Protein AF-A0A096PA34-F1 (afdb_monomer_lite)

Secondary structure (DSSP, 8-state):
--------------------HHHHHHHHHHHHHHHTTT--HHHHHHHHHHHHH-SS--HHHHHHHHHHHT--HHHHHHHHHHHHHHHHHHHHHHHHHHHHHHHHHHHHHHHHHHHHHHHHHHHHHHHHHGGGGGGB-TTSSBPSS--TTSHHHH-PPPEEEEEEEE-TTS-EEEEEEEE-TT-GGG-GGGG--PPPHHHHHHHHHHHHHHHHTTT-PPPPPPPP-------

Sequence (231 aa):
MDSIARADDGPTRRRRDAPSTDATEDYMTRARRLQSAGVDERGLEVLRGVYELERRPDAATRRRLARQIGAREEAVNAWFRSRRAEGKRRRARRALCVVALLVLAAGGVFLAIHVARQTAFARRRMQTLGRRYKWLTRSGLPRPYASGRNRAVARKPLTYERERVINAAGKEEVRQVIYTKDNPKASPITRTTEETPRQKLERLRYDAAKRSNKGRIKAQPQPNRVRQSNT

InterPro domains:
  IPR001356 Homeodomain [PF00046] (44-89)
  IPR001356 Homeodomain [PS50071] (30-90)
  IPR001356 Homeodomain [SM00389] (28-94)
  IPR001356 Homeodomain [cd00086] (44-91)
  IPR009057 Homedomain-like superfamily [SSF46689] (42-93)

pLDDT: mean 70.11, std 18.64, range [40.06, 98.38]

Folds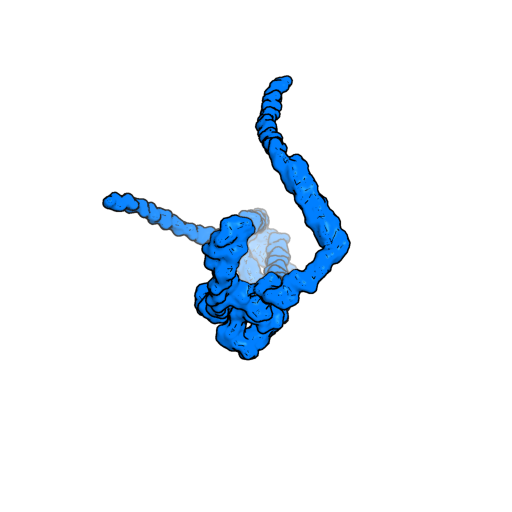eek 3Di:
DDDDDDDDDDPPPPPPPDPPPVVVVVVVVLVVVLVVQQCDPVLVVVLVVVCVVPLDDDLVVLVVSCVVSVGDSVSSVVVSVVVVVVVVVVVVVVVVVVVVVVVVVVVVVVVVVVVCVVCVVVVVQCVVCPPCSVQADPVRHGDPDDPDPCVVVPDDDWDWDWDFDQPPVRDTDTDIATDDPPCVVRDPVPPPDDQDPVNVVVVVVVVVVVVVPVPDDDDDDDDDDDDDDDD

Organis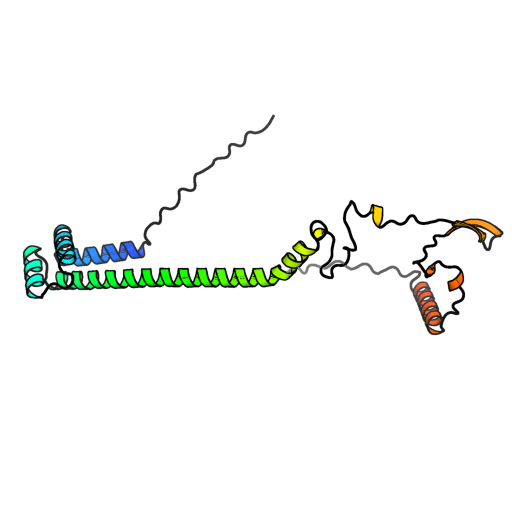m: Ostreococcus tauri (NCBI:txid70448)

Structure (mmCIF, N/CA/C/O backbone):
data_AF-A0A096PA34-F1
#
_entry.id   AF-A0A096PA34-F1
#
loop_
_atom_site.group_PDB
_atom_site.id
_atom_site.type_symbol
_atom_site.label_atom_id
_atom_site.label_alt_id
_atom_site.label_comp_id
_atom_site.label_asym_id
_atom_site.label_entity_id
_atom_site.label_seq_id
_atom_site.pdbx_PDB_ins_code
_atom_site.Cartn_x
_atom_site.Cartn_y
_atom_site.Cartn_z
_atom_site.occupancy
_atom_site.B_iso_or_equiv
_atom_site.auth_seq_id
_atom_site.auth_comp_id
_atom_site.auth_asym_id
_atom_site.auth_atom_id
_atom_site.pdbx_PDB_model_num
ATOM 1 N N . MET A 1 1 ? 44.014 -37.818 -10.772 1.00 42.75 1 MET A N 1
ATOM 2 C CA . MET A 1 1 ? 42.991 -38.501 -9.956 1.00 42.75 1 MET A CA 1
ATOM 3 C C . MET A 1 1 ? 42.426 -37.449 -9.035 1.00 42.75 1 MET A C 1
ATOM 5 O O . MET A 1 1 ? 43.165 -36.903 -8.227 1.00 42.75 1 MET A O 1
ATOM 9 N N . ASP A 1 2 ? 41.191 -37.060 -9.318 1.00 40.62 2 ASP A N 1
ATOM 10 C CA . ASP A 1 2 ? 40.640 -35.753 -8.982 1.00 40.62 2 ASP A CA 1
ATOM 11 C C . ASP A 1 2 ? 40.101 -35.681 -7.552 1.00 40.62 2 ASP A C 1
ATOM 13 O O . ASP A 1 2 ? 39.410 -36.584 -7.078 1.00 40.62 2 ASP A O 1
ATOM 17 N N . SER A 1 3 ? 40.415 -34.571 -6.878 1.00 46.03 3 SER A N 1
ATOM 18 C CA . SER A 1 3 ? 39.872 -34.206 -5.570 1.00 46.03 3 SER A CA 1
ATOM 19 C C . SER A 1 3 ? 38.380 -33.907 -5.679 1.00 46.03 3 SER A C 1
ATOM 21 O O . SER A 1 3 ? 37.972 -32.914 -6.280 1.00 46.03 3 SER A O 1
ATOM 23 N N . ILE A 1 4 ? 37.560 -34.742 -5.046 1.00 48.72 4 ILE A N 1
ATOM 24 C CA . ILE A 1 4 ? 36.119 -34.530 -4.902 1.00 48.72 4 ILE A CA 1
ATOM 25 C C . ILE A 1 4 ? 35.895 -33.507 -3.780 1.00 48.72 4 ILE A C 1
ATOM 27 O O . ILE A 1 4 ? 35.871 -33.852 -2.599 1.00 48.72 4 ILE A O 1
ATOM 31 N N . ALA A 1 5 ? 35.731 -32.235 -4.148 1.00 51.38 5 ALA A N 1
ATOM 32 C CA . ALA A 1 5 ? 35.211 -31.206 -3.255 1.00 51.38 5 ALA A CA 1
A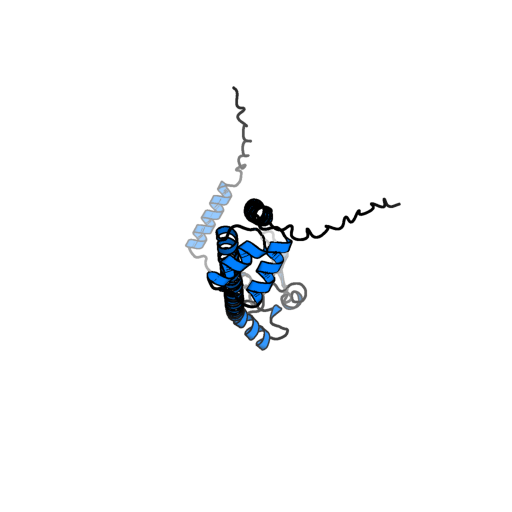TOM 33 C C . ALA A 1 5 ? 33.681 -31.334 -3.187 1.00 51.38 5 ALA A C 1
ATOM 35 O O . ALA A 1 5 ? 32.968 -31.106 -4.164 1.00 51.38 5 ALA A O 1
ATOM 36 N N . ARG A 1 6 ? 33.190 -31.751 -2.020 1.00 43.47 6 ARG A N 1
ATOM 37 C CA . ARG A 1 6 ? 31.771 -31.895 -1.687 1.00 43.47 6 ARG A CA 1
ATOM 38 C C . ARG A 1 6 ? 31.182 -30.492 -1.500 1.00 43.47 6 ARG A C 1
ATOM 40 O O . ARG A 1 6 ? 31.545 -29.797 -0.557 1.00 43.47 6 ARG A O 1
ATOM 47 N N . ALA A 1 7 ? 30.331 -30.065 -2.429 1.00 50.50 7 ALA A N 1
ATOM 48 C CA . ALA A 1 7 ? 29.534 -28.853 -2.287 1.00 50.50 7 ALA A CA 1
ATOM 49 C C . ALA A 1 7 ? 28.485 -29.083 -1.189 1.00 50.50 7 ALA A C 1
ATOM 51 O O . ALA A 1 7 ? 27.630 -29.957 -1.325 1.00 50.50 7 ALA A O 1
ATOM 52 N N . ASP A 1 8 ? 28.593 -28.337 -0.092 1.00 49.59 8 ASP A N 1
ATOM 53 C CA . ASP A 1 8 ? 27.593 -28.311 0.972 1.00 49.59 8 ASP A CA 1
ATOM 54 C C . ASP A 1 8 ? 26.544 -27.244 0.617 1.00 49.59 8 ASP A C 1
ATOM 56 O O . ASP A 1 8 ? 26.733 -26.043 0.826 1.00 49.59 8 ASP A O 1
ATOM 60 N N . ASP A 1 9 ? 25.449 -27.695 0.008 1.00 50.69 9 ASP A N 1
ATOM 61 C CA . ASP A 1 9 ? 24.248 -26.905 -0.255 1.00 50.69 9 ASP A CA 1
ATOM 62 C C . ASP A 1 9 ? 23.427 -26.773 1.038 1.00 50.69 9 ASP A C 1
ATOM 64 O O . ASP A 1 9 ? 22.586 -27.610 1.372 1.00 50.69 9 ASP A O 1
ATOM 68 N N . GLY A 1 10 ? 23.644 -25.689 1.783 1.00 42.03 10 GLY A N 1
ATOM 69 C CA . GLY A 1 10 ? 22.757 -25.300 2.878 1.00 42.03 10 GLY A CA 1
ATOM 70 C C . GLY A 1 10 ? 21.500 -24.602 2.338 1.00 42.03 10 GLY A C 1
ATOM 71 O O . GLY A 1 10 ? 21.621 -23.530 1.737 1.00 42.03 10 GLY A O 1
ATOM 72 N N . PRO A 1 11 ? 20.273 -25.116 2.565 1.00 51.12 11 PRO A N 1
ATOM 73 C CA . PRO A 1 11 ? 19.073 -24.438 2.110 1.00 51.12 11 PRO A CA 1
ATOM 74 C C . PRO A 1 11 ? 18.908 -23.167 2.937 1.00 51.12 11 PRO A C 1
ATOM 76 O O . PRO A 1 11 ? 18.705 -23.216 4.153 1.00 51.12 11 PRO A O 1
ATOM 79 N N . THR A 1 12 ? 18.953 -22.012 2.274 1.00 52.31 12 THR A N 1
ATOM 80 C CA . THR A 1 12 ? 18.528 -20.741 2.857 1.00 52.31 12 THR A CA 1
ATOM 81 C C . THR A 1 12 ? 17.045 -20.882 3.193 1.00 52.31 12 THR A C 1
ATOM 83 O O . THR A 1 12 ? 16.163 -20.656 2.361 1.00 52.31 12 THR A O 1
ATOM 86 N N . ARG A 1 13 ? 16.750 -21.347 4.414 1.00 45.47 13 ARG A N 1
ATOM 87 C CA . ARG A 1 13 ? 15.401 -21.380 4.972 1.00 45.47 13 ARG A CA 1
ATOM 88 C C . ARG A 1 13 ? 14.867 -19.968 4.824 1.00 45.47 13 ARG A C 1
ATOM 90 O O . ARG A 1 13 ? 15.344 -19.053 5.492 1.00 45.47 13 ARG A O 1
ATOM 97 N N . ARG A 1 14 ? 13.897 -19.811 3.918 1.00 43.75 14 ARG A N 1
ATOM 98 C CA . ARG A 1 14 ? 13.065 -18.618 3.790 1.00 43.75 14 ARG A CA 1
ATOM 99 C C . ARG A 1 14 ? 12.733 -18.161 5.204 1.00 43.75 14 ARG A C 1
ATOM 101 O O . ARG A 1 14 ? 12.027 -18.873 5.922 1.00 43.75 14 ARG A O 1
ATOM 108 N N . ARG A 1 15 ? 13.307 -17.021 5.601 1.00 41.88 15 ARG A N 1
ATOM 109 C CA . ARG A 1 15 ? 12.914 -16.252 6.778 1.00 41.88 15 ARG A CA 1
ATOM 110 C C . ARG A 1 15 ? 11.425 -15.991 6.585 1.00 41.88 15 ARG A C 1
ATOM 112 O O . ARG A 1 15 ? 11.041 -15.096 5.846 1.00 41.88 15 ARG A O 1
ATOM 119 N N . ARG A 1 16 ? 10.600 -16.880 7.137 1.00 47.12 16 ARG A N 1
ATOM 120 C CA . ARG A 1 16 ? 9.167 -16.671 7.288 1.00 47.12 16 ARG A CA 1
ATOM 121 C C . ARG A 1 16 ? 9.062 -15.351 8.028 1.00 47.12 16 ARG A C 1
ATOM 123 O O . ARG A 1 16 ? 9.712 -15.215 9.063 1.00 47.12 16 ARG A O 1
ATOM 130 N N . ASP A 1 17 ? 8.356 -14.401 7.437 1.00 51.12 17 ASP A N 1
ATOM 131 C CA . ASP A 1 17 ? 8.192 -13.041 7.923 1.00 51.12 17 ASP A CA 1
ATOM 132 C C . ASP A 1 17 ? 7.853 -13.068 9.416 1.00 51.12 17 ASP A C 1
ATOM 134 O O . ASP A 1 17 ? 6.713 -13.316 9.811 1.00 51.12 17 ASP A O 1
ATOM 138 N N . ALA A 1 18 ? 8.873 -12.888 10.259 1.00 50.59 18 ALA A N 1
ATOM 139 C CA . ALA A 1 18 ? 8.658 -12.667 11.671 1.00 50.59 18 ALA A CA 1
ATOM 140 C C . ALA A 1 18 ? 7.886 -11.346 11.736 1.00 50.59 18 ALA A C 1
ATOM 142 O O . ALA A 1 18 ? 8.374 -10.353 11.181 1.00 50.59 18 ALA A O 1
ATOM 143 N N . PRO A 1 19 ? 6.672 -11.317 12.315 1.00 54.28 19 PRO A N 1
ATOM 144 C CA . PRO A 1 19 ? 5.961 -10.064 12.486 1.00 54.28 19 PRO A CA 1
ATOM 145 C C . PRO A 1 19 ? 6.917 -9.113 13.201 1.00 54.28 19 PRO A C 1
ATOM 147 O O . PRO A 1 19 ? 7.535 -9.495 14.192 1.00 54.28 19 PRO A O 1
ATOM 150 N N . SER A 1 20 ? 7.105 -7.922 12.630 1.00 58.97 20 SER A N 1
ATOM 151 C CA . SER A 1 20 ? 7.973 -6.878 13.176 1.00 58.97 20 SER A CA 1
ATOM 152 C C . SER A 1 20 ? 7.780 -6.806 14.689 1.00 58.97 20 SER A C 1
ATOM 154 O O . SER A 1 20 ? 6.633 -6.691 15.129 1.00 58.97 20 SER A O 1
ATOM 156 N N . THR A 1 21 ? 8.868 -6.898 15.454 1.00 60.09 21 THR A N 1
ATOM 157 C CA . THR A 1 21 ? 8.881 -6.935 16.927 1.00 60.09 21 THR A CA 1
ATOM 158 C C . THR A 1 21 ? 7.973 -5.866 17.545 1.00 60.09 21 THR A C 1
ATOM 160 O O . THR A 1 21 ? 7.225 -6.160 18.475 1.00 60.09 21 THR A O 1
ATOM 163 N N . ASP A 1 22 ? 7.899 -4.689 16.921 1.00 62.25 22 ASP A N 1
ATOM 164 C CA . ASP A 1 22 ? 7.023 -3.572 17.299 1.00 62.25 22 ASP A CA 1
ATOM 165 C C . ASP A 1 22 ? 5.520 -3.906 17.281 1.00 62.25 22 ASP A C 1
ATOM 167 O O . ASP A 1 22 ? 4.754 -3.456 18.130 1.00 62.25 22 ASP A O 1
ATOM 171 N N . ALA A 1 23 ? 5.062 -4.701 16.311 1.00 65.75 23 ALA A N 1
ATOM 172 C CA . ALA A 1 23 ? 3.650 -5.063 16.179 1.00 65.75 23 ALA A CA 1
ATOM 173 C C . ALA A 1 23 ? 3.241 -6.119 17.213 1.00 65.75 23 ALA A C 1
ATOM 175 O O . ALA A 1 23 ? 2.121 -6.087 17.730 1.00 65.75 23 ALA A O 1
ATOM 176 N N . THR A 1 24 ? 4.146 -7.052 17.515 1.00 73.00 24 THR A N 1
ATOM 177 C CA . THR A 1 24 ? 3.964 -8.025 18.596 1.00 73.00 24 THR A CA 1
ATOM 178 C C . THR A 1 24 ? 3.992 -7.350 19.962 1.00 73.00 24 THR A C 1
ATOM 180 O O . THR A 1 24 ? 3.137 -7.660 20.790 1.00 73.00 24 THR A O 1
ATOM 183 N N . GLU A 1 25 ? 4.876 -6.375 20.180 1.00 73.75 25 GLU A N 1
ATOM 184 C CA . GLU A 1 25 ? 4.914 -5.607 21.427 1.00 73.75 25 GLU A CA 1
ATOM 185 C C . GLU A 1 25 ? 3.666 -4.739 21.627 1.00 73.75 25 GLU A C 1
ATOM 187 O O . GLU A 1 25 ? 3.095 -4.740 22.720 1.00 73.75 25 GLU A O 1
ATOM 192 N N . ASP A 1 26 ? 3.175 -4.053 20.588 1.00 75.19 26 ASP A N 1
ATOM 193 C CA . ASP A 1 26 ? 1.947 -3.246 20.685 1.00 75.19 26 ASP A CA 1
ATOM 194 C C . ASP A 1 26 ? 0.720 -4.131 20.982 1.00 75.19 26 ASP A C 1
ATOM 196 O O . ASP A 1 26 ? -0.131 -3.797 21.816 1.00 75.19 26 ASP A O 1
ATOM 200 N N . TYR A 1 27 ? 0.662 -5.323 20.373 1.00 74.94 27 TYR A N 1
ATOM 201 C CA . TYR A 1 27 ? -0.366 -6.321 20.668 1.00 74.94 27 TYR A CA 1
ATOM 202 C C . TYR A 1 27 ? -0.301 -6.803 22.122 1.00 74.94 27 TYR A C 1
ATOM 204 O O . TYR A 1 27 ? -1.313 -6.745 22.824 1.00 74.94 27 TYR A O 1
ATOM 212 N N . MET A 1 28 ? 0.874 -7.234 22.593 1.00 77.31 28 MET A N 1
ATOM 213 C CA . MET A 1 28 ? 1.070 -7.709 23.967 1.00 77.31 28 MET A CA 1
ATOM 214 C C . MET A 1 28 ? 0.760 -6.614 24.991 1.00 77.31 28 MET A C 1
ATOM 216 O O . MET A 1 28 ? 0.057 -6.859 25.969 1.00 77.31 28 MET A O 1
ATOM 220 N N . THR A 1 29 ? 1.189 -5.377 24.737 1.00 80.62 29 THR A N 1
ATOM 221 C CA . THR A 1 29 ? 0.914 -4.228 25.611 1.00 80.62 29 THR A CA 1
ATOM 222 C C . THR A 1 29 ? -0.583 -3.928 25.696 1.00 80.62 29 THR A C 1
ATOM 224 O O . THR A 1 29 ? -1.113 -3.597 26.761 1.00 80.62 29 THR A O 1
ATOM 227 N N . ARG A 1 30 ? -1.306 -4.051 24.580 1.00 76.88 30 ARG A N 1
ATOM 228 C CA . ARG A 1 30 ? -2.759 -3.857 24.543 1.00 76.88 30 ARG A CA 1
ATOM 229 C C . ARG A 1 30 ? -3.517 -5.003 25.208 1.00 76.88 30 ARG A C 1
ATOM 231 O O . ARG A 1 30 ? -4.481 -4.732 25.921 1.00 76.88 30 ARG A O 1
ATOM 238 N N . ALA A 1 31 ? -3.084 -6.243 24.999 1.00 75.12 31 ALA A N 1
ATOM 239 C CA . ALA A 1 31 ? -3.632 -7.415 25.671 1.00 75.12 31 ALA A CA 1
ATOM 240 C C . ALA A 1 31 ? -3.453 -7.296 27.190 1.00 75.12 31 ALA A C 1
ATOM 242 O O . ALA A 1 31 ? -4.429 -7.403 27.925 1.00 75.12 31 ALA A O 1
ATOM 243 N N . ARG A 1 32 ? -2.254 -6.917 27.651 1.00 78.81 32 ARG A N 1
ATOM 244 C CA . ARG A 1 32 ? -1.953 -6.677 29.068 1.00 78.81 32 ARG A CA 1
ATOM 245 C C . ARG A 1 32 ? -2.851 -5.602 29.678 1.00 78.81 32 ARG A C 1
ATOM 247 O O . ARG A 1 32 ? -3.410 -5.816 30.744 1.00 78.81 32 ARG A O 1
ATOM 254 N N . ARG A 1 33 ? -3.063 -4.474 28.985 1.00 79.25 33 ARG A N 1
ATOM 255 C CA . ARG A 1 33 ? -3.982 -3.412 29.444 1.00 79.25 33 ARG A CA 1
ATOM 256 C C . ARG A 1 33 ? -5.429 -3.888 29.589 1.00 79.25 33 ARG A C 1
ATOM 258 O O . ARG A 1 33 ? -6.121 -3.439 30.496 1.00 79.25 33 ARG A O 1
ATOM 265 N N . LEU A 1 34 ? -5.889 -4.765 28.699 1.00 76.94 34 LEU A N 1
ATOM 266 C CA . LEU A 1 34 ? -7.242 -5.326 28.749 1.00 76.94 34 LEU A CA 1
ATOM 267 C C . LEU A 1 34 ? -7.377 -6.366 29.868 1.00 76.94 34 LEU A C 1
ATOM 269 O O . LEU A 1 34 ? -8.344 -6.308 30.624 1.00 76.94 34 LEU A O 1
ATOM 273 N N . GLN A 1 35 ? -6.371 -7.224 30.035 1.00 76.50 35 GLN A N 1
ATOM 274 C CA . GLN A 1 35 ? -6.295 -8.201 31.124 1.00 76.50 35 GLN A CA 1
ATOM 275 C C . GLN A 1 35 ? -6.254 -7.511 32.494 1.00 76.50 35 GLN A C 1
ATOM 277 O O . GLN A 1 35 ? -7.053 -7.833 33.367 1.00 76.50 35 GLN A O 1
ATOM 282 N N . SER A 1 36 ? -5.419 -6.478 32.667 1.00 73.44 36 SER A N 1
ATOM 283 C CA . SER A 1 36 ? -5.381 -5.668 33.896 1.00 73.44 36 SER A CA 1
ATOM 284 C C . SER A 1 36 ? -6.691 -4.918 34.181 1.00 73.44 36 SER A C 1
ATOM 286 O O . SER A 1 36 ? -6.919 -4.495 35.310 1.00 73.44 36 SER A O 1
ATOM 288 N N . ALA A 1 37 ? -7.560 -4.750 33.180 1.00 76.56 37 ALA A N 1
ATOM 289 C CA . ALA A 1 37 ? -8.874 -4.126 33.323 1.00 76.56 37 ALA A CA 1
ATOM 290 C C . ALA A 1 37 ? -10.026 -5.140 33.512 1.00 76.56 37 ALA A C 1
ATOM 292 O O . ALA A 1 37 ? -11.196 -4.745 33.480 1.00 76.56 37 ALA A O 1
ATOM 293 N N . GLY A 1 38 ? -9.698 -6.423 33.710 1.00 76.94 38 GLY A N 1
ATOM 294 C CA . GLY A 1 38 ? -10.652 -7.508 33.959 1.00 76.94 38 GLY A CA 1
ATOM 295 C C . GLY A 1 38 ? -11.231 -8.154 32.699 1.00 76.94 38 GLY A C 1
ATOM 296 O O . GLY A 1 38 ? -12.203 -8.894 32.791 1.00 76.94 38 GLY A O 1
ATOM 297 N N . VAL A 1 39 ? -10.681 -7.874 31.512 1.00 83.06 39 VAL A N 1
ATOM 298 C CA . VAL A 1 39 ? -11.114 -8.516 30.263 1.00 83.06 39 VAL A CA 1
ATOM 299 C C . VAL A 1 39 ? -10.210 -9.713 29.979 1.00 83.06 39 VAL A C 1
ATOM 301 O O . VAL A 1 39 ? -9.138 -9.566 29.391 1.00 83.06 39 VAL A O 1
ATOM 304 N N . ASP A 1 40 ? -10.656 -10.888 30.411 1.00 86.38 40 ASP A N 1
ATOM 305 C CA . ASP A 1 40 ? -10.002 -12.166 30.115 1.00 86.38 40 ASP A CA 1
ATOM 306 C C . ASP A 1 40 ? -10.245 -12.616 28.655 1.00 86.38 40 ASP A C 1
ATOM 308 O O . ASP A 1 40 ? -11.099 -12.053 27.961 1.00 86.38 40 ASP A O 1
ATOM 312 N N . GLU A 1 41 ? -9.526 -13.631 28.162 1.00 86.44 41 GLU A N 1
ATOM 313 C CA . GLU A 1 41 ? -9.624 -14.089 26.761 1.00 86.44 41 GLU A CA 1
ATOM 314 C C . GLU A 1 41 ? -11.054 -14.530 26.396 1.00 86.44 41 GLU A C 1
ATOM 316 O O . GLU A 1 41 ? -11.572 -14.136 25.351 1.00 86.44 41 GLU A O 1
ATOM 321 N N . ARG A 1 42 ? -11.760 -15.219 27.305 1.00 88.06 42 ARG A N 1
ATOM 322 C CA . ARG A 1 42 ? -13.192 -15.550 27.137 1.00 88.06 42 ARG A CA 1
ATOM 323 C C . ARG A 1 42 ? -14.062 -14.297 27.000 1.00 88.06 42 ARG A C 1
ATOM 325 O O . ARG A 1 42 ? -14.990 -14.246 26.197 1.00 88.06 42 ARG A O 1
ATOM 332 N N . GLY A 1 43 ? -13.736 -13.250 27.755 1.00 89.81 43 GLY A N 1
ATOM 333 C CA . GLY A 1 43 ? -14.379 -11.943 27.641 1.00 89.81 43 GLY A CA 1
ATOM 334 C C . GLY A 1 43 ? -14.130 -11.288 26.283 1.00 89.81 43 GLY A C 1
ATOM 335 O O . GLY A 1 43 ? -15.038 -10.694 25.700 1.00 89.81 43 GLY A O 1
ATOM 336 N N . LEU A 1 44 ? -12.919 -11.433 25.736 1.00 90.88 44 LEU A N 1
ATOM 337 C CA . LEU A 1 44 ? -12.587 -10.957 24.393 1.00 90.88 44 LEU A CA 1
ATOM 338 C C . LEU A 1 44 ? -13.374 -11.698 23.310 1.00 90.88 44 LEU A C 1
ATOM 340 O O . LEU A 1 44 ? -13.778 -11.056 22.342 1.00 90.88 44 LEU A O 1
ATOM 344 N N . GLU A 1 45 ? -13.603 -13.003 23.448 1.00 91.62 45 GLU A N 1
ATOM 345 C CA . GLU A 1 45 ? -14.422 -13.786 22.512 1.00 91.62 45 GLU A CA 1
ATOM 346 C C . GLU A 1 45 ? -15.876 -13.306 22.487 1.00 91.62 45 GLU A C 1
ATOM 348 O O . GLU A 1 45 ? -16.407 -13.025 21.410 1.00 91.62 45 GLU A O 1
ATOM 353 N N . VAL A 1 46 ? -16.485 -13.085 23.657 1.00 92.94 46 VAL A N 1
ATOM 354 C CA . VAL A 1 46 ? -17.841 -12.516 23.759 1.00 92.94 46 VAL A CA 1
ATOM 355 C C . VAL A 1 46 ? -17.905 -11.135 23.100 1.00 92.94 46 VAL A C 1
ATOM 357 O O . VAL A 1 46 ? -18.806 -10.858 22.308 1.00 92.94 46 VAL A O 1
ATOM 360 N N . LEU A 1 47 ? -16.918 -10.269 23.358 1.00 93.31 47 LEU A N 1
ATOM 361 C CA . LEU A 1 47 ? -16.840 -8.946 22.730 1.00 93.31 47 LEU A CA 1
ATOM 362 C C . LEU A 1 47 ? -16.681 -9.027 21.204 1.00 93.31 47 LEU A C 1
ATOM 364 O O . LEU A 1 47 ? -17.254 -8.202 20.488 1.00 93.31 47 LEU A O 1
ATOM 368 N N . ARG A 1 48 ? -15.921 -10.006 20.690 1.00 93.56 48 ARG A N 1
ATOM 369 C CA . ARG A 1 48 ? -15.787 -10.262 19.245 1.00 93.56 48 ARG A CA 1
ATOM 370 C C . ARG A 1 48 ? -17.121 -10.687 18.638 1.00 93.56 48 ARG A C 1
ATOM 372 O O . ARG A 1 48 ? -17.513 -10.069 17.653 1.00 93.56 48 ARG A O 1
ATOM 379 N N . GLY A 1 49 ? -17.825 -11.638 19.252 1.00 93.69 49 GLY A N 1
ATOM 380 C CA . GLY A 1 49 ? -19.133 -12.098 18.777 1.00 93.69 49 GLY A CA 1
ATOM 381 C C . GLY A 1 49 ? -20.170 -10.974 18.743 1.00 93.69 49 GLY A C 1
ATOM 382 O O . GLY A 1 49 ? -20.830 -10.757 17.730 1.00 93.69 49 GLY A O 1
ATOM 383 N N . VAL A 1 50 ? -20.243 -10.159 19.801 1.00 94.12 50 VAL A N 1
ATOM 384 C CA . VAL A 1 50 ? -21.136 -8.988 19.806 1.00 94.12 50 VAL A CA 1
ATOM 385 C C . VAL A 1 50 ? -20.739 -7.976 18.739 1.00 94.12 50 VAL A C 1
ATOM 387 O O . VAL A 1 50 ? -21.608 -7.407 18.094 1.00 94.12 50 VAL A O 1
ATOM 390 N N . TYR A 1 51 ? -19.444 -7.742 18.524 1.00 93.50 51 TYR A N 1
ATOM 391 C CA . TYR A 1 51 ? -18.984 -6.797 17.506 1.00 93.50 51 TYR A CA 1
ATOM 392 C C . TYR A 1 51 ? -19.347 -7.216 16.075 1.00 93.50 51 TYR A C 1
ATOM 394 O O . TYR A 1 51 ? -19.492 -6.348 15.209 1.00 93.50 51 TYR A O 1
ATOM 402 N N . GLU A 1 52 ? -19.454 -8.520 15.816 1.00 92.19 52 GLU A N 1
ATOM 403 C CA . GLU A 1 52 ? -19.895 -9.055 14.527 1.00 92.19 52 GLU A CA 1
ATOM 404 C C . GLU A 1 52 ? -21.378 -8.777 14.278 1.00 92.19 52 GLU A C 1
ATOM 406 O O . GLU A 1 52 ? -21.731 -8.382 13.168 1.00 92.19 52 GLU A O 1
ATOM 411 N N . LEU A 1 53 ? -22.213 -8.880 15.317 1.00 92.50 53 LEU A N 1
ATOM 412 C CA . LEU A 1 53 ? -23.635 -8.545 15.242 1.00 92.50 53 LEU A CA 1
ATOM 413 C C . LEU A 1 53 ? -23.867 -7.024 15.218 1.00 92.50 53 LEU A C 1
ATOM 415 O O . LEU A 1 53 ? -24.565 -6.498 14.354 1.00 92.50 53 LEU A O 1
ATOM 419 N N . GLU A 1 54 ? -23.248 -6.300 16.150 1.00 91.25 54 GLU A N 1
ATOM 420 C CA . GLU A 1 54 ? -23.428 -4.866 16.344 1.00 91.25 54 GLU A CA 1
ATOM 421 C C . GLU A 1 54 ? -22.083 -4.152 16.559 1.00 91.25 54 GLU A C 1
ATOM 423 O O . GLU A 1 54 ? -21.443 -4.196 17.611 1.00 91.25 54 GLU A O 1
ATOM 428 N N . ARG A 1 55 ? -21.647 -3.391 15.547 1.00 89.62 55 ARG A N 1
ATOM 429 C CA . ARG A 1 55 ? -20.357 -2.671 15.589 1.00 89.62 55 ARG A CA 1
ATOM 430 C C . ARG A 1 55 ? -20.352 -1.446 16.510 1.00 89.62 55 ARG A C 1
ATOM 432 O O . ARG A 1 55 ? -19.273 -0.909 16.794 1.00 89.62 55 ARG A O 1
ATOM 439 N N . ARG A 1 56 ? -21.526 -0.942 16.904 1.00 90.81 56 ARG A N 1
ATOM 440 C CA . ARG A 1 56 ? -21.715 0.246 17.757 1.00 90.81 56 ARG A CA 1
ATOM 441 C C . ARG A 1 56 ? -22.790 -0.035 18.817 1.00 90.81 56 ARG A C 1
ATOM 443 O O . ARG A 1 56 ? -23.835 0.598 18.758 1.00 90.81 56 ARG A O 1
ATOM 450 N N . PRO A 1 57 ? -22.510 -0.927 19.780 1.00 91.94 57 PRO A N 1
ATOM 451 C CA . PRO A 1 57 ? -23.481 -1.276 20.808 1.00 91.94 57 PRO A CA 1
ATOM 452 C C . PRO A 1 57 ? -23.865 -0.056 21.637 1.00 91.94 57 PRO A C 1
ATOM 454 O O . PRO A 1 57 ? -23.000 0.774 21.957 1.00 91.94 57 PRO A O 1
ATOM 457 N N . ASP A 1 58 ? -25.140 0.024 22.001 1.00 93.94 58 ASP A N 1
ATOM 458 C CA . ASP A 1 58 ? -25.673 1.071 22.868 1.00 93.94 58 ASP A CA 1
ATOM 459 C C . ASP A 1 58 ? -25.048 1.047 24.282 1.00 93.94 58 ASP A C 1
ATOM 461 O O . ASP A 1 58 ? -24.462 0.052 24.722 1.00 93.94 58 ASP A O 1
ATOM 465 N N . ALA A 1 59 ? -25.137 2.164 25.008 1.00 90.75 59 ALA A N 1
ATOM 466 C CA . ALA A 1 59 ? -24.617 2.299 26.365 1.00 90.75 59 ALA A CA 1
ATOM 467 C C . ALA A 1 59 ? -25.187 1.241 27.326 1.00 90.75 59 ALA A C 1
ATOM 469 O O . ALA A 1 59 ? -24.424 0.654 28.099 1.00 90.75 59 ALA A O 1
ATOM 470 N N . ALA A 1 60 ? -26.487 0.935 27.244 1.00 92.75 60 ALA A N 1
ATOM 471 C CA . ALA A 1 60 ? -27.103 -0.094 28.083 1.00 92.75 60 ALA A CA 1
ATOM 472 C C . ALA A 1 60 ? -26.506 -1.486 27.805 1.00 92.75 60 ALA A C 1
ATOM 474 O O . ALA A 1 60 ? -26.144 -2.219 28.732 1.00 92.75 60 ALA A O 1
ATOM 475 N N . THR A 1 61 ? -26.315 -1.817 26.526 1.00 92.31 61 THR A N 1
ATOM 476 C CA . THR A 1 61 ? -25.709 -3.077 26.076 1.00 92.31 61 THR A CA 1
ATOM 477 C C . THR A 1 61 ? -24.264 -3.202 26.555 1.00 92.31 61 THR A C 1
ATOM 479 O O . THR A 1 61 ? -23.868 -4.250 27.064 1.00 92.31 61 THR A O 1
ATOM 482 N N . ARG A 1 62 ? -23.475 -2.120 26.491 1.00 93.62 62 ARG A N 1
ATOM 483 C CA . ARG A 1 62 ? -22.083 -2.109 26.980 1.00 93.62 62 ARG A CA 1
ATOM 484 C C . ARG A 1 62 ? -21.991 -2.315 28.492 1.00 93.62 62 ARG A C 1
ATOM 486 O O . ARG A 1 62 ? -21.146 -3.087 28.940 1.00 93.62 62 ARG A O 1
ATOM 493 N N . ARG A 1 63 ? -22.891 -1.707 29.274 1.00 93.75 63 ARG A N 1
ATOM 494 C CA . ARG A 1 63 ? -23.001 -1.940 30.728 1.00 93.75 63 ARG A CA 1
ATOM 495 C C . ARG A 1 63 ? -23.375 -3.376 31.067 1.00 93.75 63 ARG A C 1
ATOM 497 O O . ARG A 1 63 ? -22.866 -3.939 32.035 1.00 93.75 63 ARG A O 1
ATOM 504 N N . ARG A 1 64 ? -24.276 -3.982 30.292 1.00 93.62 64 ARG A N 1
ATOM 505 C CA . ARG A 1 64 ? -24.641 -5.396 30.453 1.00 93.62 64 ARG A CA 1
ATOM 506 C C . ARG A 1 64 ? -23.453 -6.311 30.150 1.00 93.62 64 ARG A C 1
ATOM 508 O O . ARG A 1 64 ? -23.186 -7.209 30.938 1.00 93.62 64 ARG A O 1
ATOM 515 N N . LEU A 1 65 ? -22.707 -6.030 29.082 1.00 93.50 65 LEU A N 1
ATOM 516 C CA . LEU A 1 65 ? -21.503 -6.783 28.713 1.00 93.50 65 LEU A CA 1
ATOM 517 C C . LEU A 1 65 ? -20.403 -6.684 29.766 1.00 93.50 65 LEU A C 1
ATOM 519 O O . LEU A 1 65 ? -19.805 -7.694 30.118 1.00 93.50 65 LEU A O 1
ATOM 523 N N . ALA A 1 66 ? -20.170 -5.487 30.302 1.00 93.25 66 ALA A N 1
ATOM 524 C CA . ALA A 1 66 ? -19.212 -5.267 31.379 1.00 93.25 66 ALA A CA 1
ATOM 525 C C . ALA A 1 66 ? -19.533 -6.142 32.603 1.00 93.25 66 ALA A C 1
ATOM 527 O O . ALA A 1 66 ? -18.664 -6.861 33.089 1.00 93.25 66 ALA A O 1
ATOM 528 N N . ARG A 1 67 ? -20.807 -6.171 33.023 1.00 92.88 67 ARG A N 1
ATOM 529 C CA . ARG A 1 67 ? -21.280 -7.035 34.117 1.00 92.88 67 ARG A CA 1
ATOM 530 C C . ARG A 1 67 ? -21.147 -8.524 33.800 1.00 92.88 67 ARG A C 1
ATOM 532 O O . ARG A 1 67 ? -20.708 -9.276 34.657 1.00 92.88 67 ARG A O 1
ATOM 539 N N . GLN A 1 68 ? -21.494 -8.940 32.583 1.00 91.94 68 GLN A N 1
ATOM 540 C CA . GLN A 1 68 ? -21.421 -10.343 32.160 1.00 91.94 68 GLN A CA 1
ATOM 541 C C . GLN A 1 68 ? -19.981 -10.875 32.116 1.00 91.94 68 GLN A C 1
ATOM 543 O O . GLN A 1 68 ? -19.752 -12.043 32.408 1.00 91.94 68 GLN A O 1
ATOM 548 N N . ILE A 1 69 ? -19.023 -10.027 31.737 1.00 91.38 69 ILE A N 1
ATOM 549 C CA . ILE A 1 69 ? -17.608 -10.393 31.585 1.00 91.38 69 ILE A CA 1
ATOM 550 C C . ILE A 1 69 ? -16.816 -10.150 32.886 1.00 91.38 69 ILE A C 1
ATOM 552 O O . ILE A 1 69 ? -15.700 -10.635 33.022 1.00 91.38 69 ILE A O 1
ATOM 556 N N . GLY A 1 70 ? -17.376 -9.414 33.852 1.00 90.56 70 GLY A N 1
ATOM 557 C CA . GLY A 1 70 ? -16.663 -9.008 35.069 1.00 90.56 70 GLY A CA 1
ATOM 558 C C . GLY A 1 70 ? -15.634 -7.895 34.833 1.00 90.56 70 GLY A C 1
ATOM 559 O O . GLY A 1 70 ? -14.712 -7.719 35.624 1.00 90.56 70 GLY A O 1
ATOM 560 N N . ALA A 1 71 ? -15.782 -7.133 33.746 1.00 90.06 71 ALA A N 1
ATOM 561 C CA . ALA A 1 71 ? -14.867 -6.066 33.355 1.00 90.06 71 ALA A CA 1
ATOM 562 C C . ALA A 1 71 ? -15.432 -4.676 33.673 1.00 90.06 71 ALA A C 1
ATOM 564 O O . ALA A 1 71 ? -16.642 -4.475 33.783 1.00 90.06 71 ALA A O 1
ATOM 565 N N . ARG A 1 72 ? -14.557 -3.667 33.742 1.00 90.50 72 ARG A N 1
ATOM 566 C CA . ARG A 1 72 ? -14.990 -2.262 33.849 1.00 90.50 72 ARG A CA 1
ATOM 567 C C . ARG A 1 72 ? -15.652 -1.805 32.544 1.00 90.50 72 ARG A C 1
ATOM 569 O O . ARG A 1 72 ? -15.164 -2.113 31.455 1.00 90.50 72 ARG A O 1
ATOM 576 N N . GLU A 1 73 ? -16.710 -0.994 32.633 1.00 91.38 73 GLU A N 1
ATOM 577 C CA . GLU A 1 73 ? -17.403 -0.441 31.451 1.00 91.38 73 GLU A CA 1
ATOM 578 C C . GLU A 1 73 ? -16.437 0.326 30.526 1.00 91.38 73 GLU A C 1
ATOM 580 O O . GLU A 1 73 ? -16.500 0.224 29.298 1.00 91.38 73 GLU A O 1
ATOM 585 N N . GLU A 1 74 ? -15.473 1.041 31.108 1.00 89.88 74 GLU A N 1
ATOM 586 C CA . GLU A 1 74 ? -14.429 1.766 30.381 1.00 89.88 74 GLU A CA 1
ATOM 587 C C . GLU A 1 74 ? -13.554 0.858 29.510 1.00 89.88 74 GLU A C 1
ATOM 589 O O . GLU A 1 74 ? -13.199 1.238 28.390 1.00 89.88 74 GLU A O 1
ATOM 594 N N . ALA A 1 75 ? -13.238 -0.349 29.989 1.00 90.19 75 ALA A N 1
ATOM 595 C CA . ALA A 1 75 ? -12.425 -1.321 29.266 1.00 90.19 75 ALA A CA 1
ATOM 596 C C . ALA A 1 75 ? -13.168 -1.838 28.031 1.00 90.19 75 ALA A C 1
ATOM 598 O O . ALA A 1 75 ? -12.612 -1.866 26.930 1.00 90.19 75 ALA A O 1
ATOM 599 N N . VAL A 1 76 ? -14.459 -2.142 28.191 1.00 92.00 76 VAL A N 1
ATOM 600 C CA . VAL A 1 76 ? -15.361 -2.519 27.094 1.00 92.00 76 VAL A CA 1
ATOM 601 C C . VAL A 1 76 ? -15.453 -1.378 26.072 1.00 92.00 76 VAL A C 1
ATOM 603 O O . VAL A 1 76 ? -15.247 -1.585 24.872 1.00 92.00 76 VAL A O 1
ATOM 606 N N . ASN A 1 77 ? -15.652 -0.139 26.532 1.00 92.06 77 ASN A N 1
ATOM 607 C CA . ASN A 1 77 ? -15.676 1.051 25.677 1.00 92.06 77 ASN A CA 1
ATOM 608 C C . ASN A 1 77 ? -14.362 1.252 24.903 1.00 92.06 77 ASN A C 1
ATOM 610 O O . ASN A 1 77 ? -14.371 1.538 23.699 1.00 92.06 77 ASN A O 1
ATOM 614 N N . ALA A 1 78 ? -13.216 1.119 25.573 1.00 90.31 78 ALA A N 1
ATOM 615 C CA . ALA A 1 78 ? -11.896 1.211 24.957 1.00 90.31 78 ALA A CA 1
ATOM 616 C C . ALA A 1 78 ? -11.684 0.103 23.919 1.00 90.31 78 ALA A C 1
ATOM 618 O O . ALA A 1 78 ? -11.196 0.378 22.819 1.00 90.31 78 ALA A O 1
ATOM 619 N N . TRP A 1 79 ? -12.122 -1.120 24.216 1.00 92.12 79 TRP A N 1
ATOM 620 C CA . TRP A 1 79 ? -12.041 -2.241 23.292 1.00 92.12 79 TRP A CA 1
ATOM 621 C C . TRP A 1 79 ? -12.823 -1.964 21.998 1.00 92.12 79 TRP A C 1
ATOM 623 O O . TRP A 1 79 ? -12.239 -2.025 20.911 1.00 92.12 79 TRP A O 1
ATOM 633 N N . PHE A 1 80 ? -14.090 -1.536 22.087 1.00 93.25 80 PHE A N 1
ATOM 634 C CA . PHE A 1 80 ? -14.922 -1.216 20.914 1.00 93.25 80 PHE A CA 1
ATOM 635 C C . PHE A 1 80 ? -14.399 -0.015 20.111 1.00 93.25 80 PHE A C 1
ATOM 637 O O . PHE A 1 80 ? -14.489 0.008 18.878 1.00 93.25 80 PHE A O 1
ATOM 644 N N . ARG A 1 81 ? -13.842 1.011 20.772 1.00 91.44 81 ARG A N 1
ATOM 645 C CA . ARG A 1 81 ? -13.180 2.139 20.084 1.00 91.44 81 ARG A CA 1
ATOM 646 C C . ARG A 1 81 ? -11.969 1.657 19.295 1.00 91.44 81 ARG A C 1
ATOM 648 O O . ARG A 1 81 ? -11.869 1.908 18.092 1.00 91.44 81 ARG A O 1
ATOM 655 N N . SER A 1 82 ? -11.094 0.905 19.945 1.00 90.25 82 SER A N 1
ATOM 656 C CA . SER A 1 82 ? -9.851 0.447 19.343 1.00 90.25 82 SER A CA 1
ATOM 657 C C . SER A 1 82 ? -10.084 -0.624 18.265 1.00 90.25 82 SER A C 1
ATOM 659 O O . SER A 1 82 ? -9.347 -0.669 17.281 1.00 90.25 82 SER A O 1
ATOM 661 N N . ARG A 1 83 ? -11.136 -1.452 18.373 1.00 91.12 83 ARG A N 1
ATOM 662 C CA . ARG A 1 83 ? -11.553 -2.403 17.320 1.00 91.12 83 ARG A CA 1
ATOM 663 C C . ARG A 1 83 ? -12.035 -1.681 16.055 1.00 91.12 83 ARG A C 1
ATOM 665 O O . ARG A 1 83 ? -11.668 -2.061 14.943 1.00 91.12 83 ARG A O 1
ATOM 672 N N . ARG A 1 84 ? -12.795 -0.590 16.203 1.00 93.38 84 ARG A N 1
ATOM 673 C CA . ARG A 1 84 ? -13.232 0.242 15.067 1.00 93.38 84 ARG A CA 1
ATOM 674 C C . ARG A 1 84 ? -12.073 0.993 14.415 1.00 93.38 84 ARG A C 1
ATOM 676 O O . ARG A 1 84 ? -12.008 1.050 13.183 1.00 93.38 84 ARG A O 1
ATOM 683 N N . ALA A 1 85 ? -11.165 1.541 15.223 1.00 89.94 85 ALA A N 1
ATOM 684 C CA . ALA A 1 85 ? -9.965 2.218 14.739 1.00 89.94 85 ALA A CA 1
ATOM 685 C C . ALA A 1 85 ? -9.092 1.274 13.900 1.00 89.94 85 ALA A C 1
ATOM 687 O O . ALA A 1 85 ? -8.681 1.640 12.798 1.00 89.94 85 ALA A O 1
ATOM 688 N N . GLU A 1 86 ? -8.906 0.035 14.361 1.00 89.19 86 GLU A N 1
ATOM 689 C CA . GLU A 1 86 ? -8.181 -1.007 13.629 1.00 89.19 86 GLU A CA 1
ATOM 690 C C . GLU A 1 86 ? -8.804 -1.275 12.250 1.00 89.19 86 GLU A C 1
ATOM 692 O O . GLU A 1 86 ? -8.110 -1.289 11.234 1.00 89.19 86 GLU A O 1
ATOM 697 N N . GLY A 1 87 ? -10.135 -1.381 12.175 1.00 87.75 87 GLY A N 1
ATOM 698 C CA . GLY A 1 87 ? -10.838 -1.543 10.900 1.00 87.75 87 GLY A CA 1
ATOM 699 C C . GLY A 1 87 ? -10.633 -0.368 9.934 1.00 87.75 87 GLY A C 1
ATOM 700 O O . GLY A 1 87 ? -10.481 -0.579 8.730 1.00 87.75 87 GLY A O 1
ATOM 701 N N . LYS A 1 88 ? -10.599 0.875 10.438 1.00 91.12 88 LYS A N 1
ATOM 702 C CA . LYS A 1 88 ? -10.323 2.067 9.614 1.00 91.12 88 LYS A CA 1
ATOM 703 C C . LYS A 1 88 ? -8.877 2.066 9.108 1.00 91.12 88 LYS A C 1
ATOM 705 O O . LYS A 1 88 ? -8.667 2.275 7.917 1.00 91.12 88 LYS A O 1
ATOM 710 N N . ARG A 1 89 ? -7.908 1.758 9.978 1.00 91.69 89 ARG A N 1
ATOM 711 C CA . ARG A 1 89 ? -6.482 1.647 9.622 1.00 91.69 89 ARG A CA 1
ATOM 712 C C . ARG A 1 89 ? -6.249 0.571 8.564 1.00 91.69 89 ARG A C 1
ATOM 714 O O . ARG A 1 89 ? -5.570 0.833 7.579 1.00 91.69 89 ARG A O 1
ATOM 721 N N . ARG A 1 90 ? -6.863 -0.608 8.710 1.00 90.94 90 ARG A N 1
ATOM 722 C CA . ARG A 1 90 ? -6.769 -1.696 7.719 1.00 90.94 90 ARG A CA 1
ATOM 723 C C . ARG A 1 90 ? -7.323 -1.298 6.357 1.00 90.94 90 ARG A C 1
ATOM 725 O O . ARG A 1 90 ? -6.670 -1.555 5.352 1.00 90.94 90 ARG A O 1
ATOM 732 N N . ARG A 1 91 ? -8.492 -0.648 6.313 1.00 92.94 91 ARG A N 1
ATOM 733 C CA . ARG A 1 91 ? -9.060 -0.136 5.055 1.00 92.94 91 ARG A CA 1
ATOM 734 C C . ARG A 1 91 ? -8.160 0.915 4.408 1.00 92.94 91 ARG A C 1
ATOM 736 O O . ARG A 1 91 ? -7.896 0.809 3.219 1.00 92.94 91 ARG A O 1
ATOM 743 N N . ALA A 1 92 ? -7.644 1.865 5.188 1.00 93.56 92 ALA A N 1
ATOM 744 C CA . ALA A 1 92 ? -6.725 2.886 4.687 1.00 93.56 92 ALA A CA 1
ATOM 745 C C . ALA A 1 92 ? -5.435 2.268 4.124 1.00 93.56 92 ALA A C 1
ATOM 747 O O . ALA A 1 92 ? -5.059 2.574 3.001 1.00 93.56 92 ALA A O 1
ATOM 748 N N . ARG A 1 93 ? -4.807 1.332 4.850 1.00 93.75 93 ARG A N 1
ATOM 749 C CA . ARG A 1 93 ? -3.619 0.602 4.372 1.00 93.75 93 ARG A CA 1
ATOM 750 C C . ARG A 1 93 ? -3.893 -0.131 3.059 1.00 93.75 93 ARG A C 1
ATOM 752 O O . ARG A 1 93 ? -3.114 -0.002 2.127 1.00 93.75 93 ARG A O 1
ATOM 759 N N . ARG A 1 94 ? -5.021 -0.843 2.959 1.00 95.25 94 ARG A N 1
ATOM 760 C CA . ARG A 1 94 ? -5.427 -1.516 1.713 1.00 95.25 94 ARG A CA 1
ATOM 761 C C . ARG A 1 94 ? -5.608 -0.528 0.563 1.00 95.25 94 ARG A C 1
ATOM 763 O O . ARG A 1 94 ? -5.099 -0.783 -0.519 1.00 95.25 94 ARG A O 1
ATOM 770 N N . ALA A 1 95 ? -6.286 0.594 0.801 1.00 95.19 95 ALA A N 1
ATOM 771 C CA . ALA A 1 95 ? -6.465 1.632 -0.210 1.00 95.19 95 ALA A CA 1
ATOM 772 C C . ALA A 1 95 ? -5.117 2.198 -0.683 1.00 95.19 95 ALA A C 1
ATOM 774 O O . ALA A 1 95 ? -4.897 2.304 -1.884 1.00 95.19 95 ALA A O 1
ATOM 775 N N . LEU A 1 96 ? -4.186 2.472 0.238 1.00 96.88 96 LEU A N 1
ATOM 776 C CA . LEU A 1 96 ? -2.832 2.917 -0.102 1.00 96.88 96 LEU A CA 1
ATOM 777 C C . LEU A 1 96 ? -2.078 1.880 -0.942 1.00 96.88 96 LEU A C 1
ATOM 779 O O . LEU A 1 96 ? -1.459 2.251 -1.934 1.00 96.88 96 LEU A O 1
ATOM 783 N N . CYS A 1 97 ? -2.166 0.591 -0.599 1.00 96.75 97 CYS A N 1
ATOM 784 C CA . CYS A 1 97 ? -1.569 -0.473 -1.408 1.00 96.75 97 CYS A CA 1
ATOM 785 C C . CYS A 1 97 ? -2.156 -0.505 -2.826 1.00 96.75 97 CYS A C 1
ATOM 787 O O . CYS A 1 97 ? -1.402 -0.598 -3.788 1.00 96.75 97 CYS A O 1
ATOM 789 N N . VAL A 1 98 ? -3.480 -0.390 -2.971 1.00 97.56 98 VAL A N 1
ATOM 790 C CA . VAL A 1 98 ? -4.134 -0.352 -4.290 1.00 97.56 98 VAL A CA 1
ATOM 791 C C . VAL A 1 98 ? -3.669 0.862 -5.094 1.00 97.56 98 VAL A C 1
ATOM 793 O O . VAL A 1 98 ? -3.282 0.710 -6.248 1.00 97.56 98 VAL A O 1
ATOM 796 N N . VAL A 1 99 ? -3.634 2.051 -4.488 1.00 98.00 99 VAL A N 1
ATOM 797 C CA . VAL A 1 99 ? -3.149 3.272 -5.151 1.00 98.00 99 VAL A CA 1
ATOM 798 C C . VAL A 1 99 ? -1.692 3.117 -5.588 1.00 98.00 99 VAL A C 1
ATOM 800 O O . VAL A 1 99 ? -1.369 3.418 -6.733 1.00 98.00 99 VAL A O 1
ATOM 803 N N . ALA A 1 100 ? -0.820 2.592 -4.724 1.00 97.94 100 ALA A N 1
ATOM 804 C CA . ALA A 1 100 ? 0.579 2.352 -5.066 1.00 97.94 100 ALA A CA 1
ATOM 805 C C . ALA A 1 100 ? 0.726 1.392 -6.259 1.00 97.94 100 ALA A C 1
ATOM 807 O O . ALA A 1 100 ? 1.513 1.659 -7.164 1.00 97.94 100 ALA A O 1
ATOM 808 N N . LEU A 1 101 ? -0.068 0.316 -6.307 1.00 98.38 101 LEU A N 1
ATOM 809 C CA . LEU A 1 101 ? -0.078 -0.611 -7.442 1.00 98.38 101 LEU A CA 1
ATOM 810 C C . LEU A 1 101 ? -0.534 0.068 -8.738 1.00 98.38 101 LEU A C 1
ATOM 812 O O . LEU A 1 101 ? 0.078 -0.157 -9.780 1.00 98.38 101 LEU A O 1
ATOM 816 N N . LEU A 1 102 ? -1.555 0.927 -8.681 1.00 98.38 102 LEU A N 1
ATOM 817 C CA . LEU A 1 102 ? -2.012 1.688 -9.847 1.00 98.38 102 LEU A CA 1
ATOM 818 C C . LEU A 1 102 ? -0.935 2.654 -10.355 1.00 98.38 102 LEU A C 1
ATOM 820 O O . LEU A 1 102 ? -0.705 2.721 -11.560 1.00 98.38 102 LEU A O 1
ATOM 824 N N . VAL A 1 103 ? -0.236 3.356 -9.457 1.00 98.25 103 VAL A N 1
ATOM 825 C CA . VAL A 1 103 ? 0.865 4.258 -9.835 1.00 98.25 103 VAL A CA 1
ATOM 826 C C . VAL A 1 103 ? 2.023 3.480 -10.459 1.00 98.25 103 VAL A C 1
ATOM 828 O O . VAL A 1 103 ? 2.537 3.890 -11.497 1.00 98.25 103 VAL A O 1
ATOM 831 N N . LEU A 1 104 ? 2.414 2.343 -9.878 1.00 98.38 104 LEU A N 1
ATOM 832 C CA . LEU A 1 104 ? 3.472 1.497 -10.437 1.00 98.38 104 LEU A CA 1
ATOM 833 C C . LEU A 1 104 ? 3.084 0.924 -11.804 1.00 98.38 104 LEU A C 1
ATOM 835 O O . LEU A 1 104 ? 3.906 0.926 -12.719 1.00 98.38 104 LEU A O 1
ATOM 839 N N . ALA A 1 105 ? 1.835 0.485 -11.975 1.00 98.12 105 ALA A N 1
ATOM 840 C CA . ALA A 1 105 ? 1.330 0.005 -13.257 1.00 98.12 105 ALA A CA 1
ATOM 841 C C . ALA A 1 105 ? 1.325 1.124 -14.310 1.00 98.12 105 ALA A C 1
ATOM 843 O O . ALA A 1 105 ? 1.857 0.938 -15.404 1.00 98.12 105 ALA A O 1
ATOM 844 N N . ALA A 1 106 ? 0.797 2.304 -13.972 1.00 97.94 106 ALA A N 1
ATOM 845 C CA . ALA A 1 106 ? 0.781 3.460 -14.863 1.00 97.94 106 ALA A CA 1
ATOM 846 C C . ALA A 1 106 ? 2.201 3.922 -15.228 1.00 97.94 106 ALA A C 1
ATOM 848 O O . ALA A 1 106 ? 2.486 4.167 -16.399 1.00 97.94 106 ALA A O 1
ATOM 849 N N . GLY A 1 107 ? 3.114 3.973 -14.254 1.00 98.00 107 GLY A N 1
ATOM 850 C CA . GLY A 1 107 ? 4.527 4.283 -14.473 1.00 98.00 107 GLY A CA 1
ATOM 851 C C . GLY A 1 107 ? 5.225 3.251 -15.361 1.00 98.00 107 GLY A C 1
ATOM 852 O O . GLY A 1 107 ? 5.961 3.620 -16.276 1.00 98.00 107 GLY A O 1
ATOM 853 N N . GLY A 1 108 ? 4.945 1.961 -15.159 1.00 97.62 108 GLY A N 1
ATOM 854 C CA . GLY A 1 108 ? 5.445 0.878 -16.004 1.00 97.62 108 GLY A CA 1
ATOM 855 C C . GLY A 1 108 ? 4.941 0.975 -17.445 1.00 97.62 108 GLY A C 1
ATOM 856 O O . GLY A 1 108 ? 5.733 0.875 -18.382 1.00 97.62 108 GLY A O 1
ATOM 857 N N . VAL A 1 109 ? 3.646 1.246 -17.640 1.00 97.56 109 VAL A N 1
ATOM 858 C CA . VAL A 1 109 ? 3.051 1.479 -18.967 1.00 97.56 109 VAL A CA 1
ATOM 859 C C . VAL A 1 109 ? 3.661 2.714 -19.628 1.00 97.56 109 VAL A C 1
ATOM 861 O O . VAL A 1 109 ? 4.043 2.657 -20.796 1.00 97.56 109 VAL A O 1
ATOM 864 N N . PHE A 1 110 ? 3.815 3.815 -18.890 1.00 96.62 110 PHE A N 1
ATOM 865 C CA . PHE A 1 110 ? 4.449 5.032 -19.391 1.00 96.62 110 PHE A CA 1
ATOM 866 C C . PHE A 1 110 ? 5.888 4.771 -19.849 1.00 96.62 110 PHE A C 1
ATOM 868 O O . PHE A 1 110 ? 6.260 5.144 -20.964 1.00 96.62 110 PHE A O 1
ATOM 875 N N . LEU A 1 111 ? 6.680 4.061 -19.041 1.00 95.94 111 LEU A N 1
ATOM 876 C CA . LEU A 1 111 ? 8.048 3.689 -19.392 1.00 95.94 111 LEU A CA 1
ATOM 877 C C . LEU A 1 111 ? 8.084 2.761 -20.615 1.00 95.94 111 LEU A C 1
ATOM 879 O O . LEU A 1 111 ? 8.905 2.956 -21.511 1.00 95.94 111 LEU A O 1
ATOM 883 N N . ALA A 1 112 ? 7.166 1.796 -20.697 1.00 93.94 112 ALA A N 1
ATOM 884 C CA . ALA A 1 112 ? 7.050 0.897 -21.841 1.00 93.94 112 ALA A CA 1
ATOM 885 C C . ALA A 1 112 ? 6.727 1.661 -23.132 1.00 93.94 112 ALA A C 1
ATOM 887 O O . ALA A 1 112 ? 7.383 1.443 -24.150 1.00 93.94 112 ALA A O 1
ATOM 888 N N . ILE A 1 113 ? 5.774 2.598 -23.093 1.00 92.94 113 ILE A N 1
ATOM 889 C CA . ILE A 1 113 ? 5.447 3.472 -24.227 1.00 92.94 113 ILE A CA 1
ATOM 890 C C . ILE A 1 113 ? 6.655 4.336 -24.594 1.00 92.94 113 ILE A C 1
ATOM 892 O O . ILE A 1 113 ? 6.988 4.456 -25.773 1.00 92.94 113 ILE A O 1
ATOM 896 N N . HIS A 1 114 ? 7.345 4.911 -23.612 1.00 92.50 114 HIS A N 1
ATOM 897 C CA . HIS A 1 114 ? 8.516 5.749 -23.840 1.00 92.50 114 HIS A CA 1
ATOM 898 C C . HIS A 1 114 ? 9.649 4.974 -24.538 1.00 92.50 114 HIS A C 1
ATOM 900 O O . HIS A 1 114 ? 10.136 5.393 -25.592 1.00 92.50 114 HIS A O 1
ATOM 906 N N . VAL A 1 115 ? 10.001 3.785 -24.040 1.00 89.81 115 VAL A N 1
ATOM 907 C CA . VAL A 1 115 ? 10.989 2.892 -24.672 1.00 89.81 115 VAL A CA 1
ATOM 908 C C . VAL A 1 115 ? 10.502 2.407 -26.038 1.00 89.81 115 VAL A C 1
ATOM 910 O O . VAL A 1 115 ? 11.283 2.329 -26.992 1.00 89.81 115 VAL A O 1
ATOM 913 N N . ALA A 1 116 ? 9.211 2.102 -26.181 1.00 86.12 116 ALA A N 1
ATOM 914 C CA . ALA A 1 116 ? 8.630 1.715 -27.458 1.00 86.12 116 ALA A CA 1
ATOM 915 C C . ALA A 1 116 ? 8.772 2.829 -28.492 1.00 86.12 116 ALA A C 1
ATOM 917 O O . ALA A 1 116 ? 9.184 2.541 -29.609 1.00 86.12 116 ALA A O 1
ATOM 918 N N . ARG A 1 117 ? 8.540 4.093 -28.126 1.00 82.94 117 ARG A N 1
ATOM 919 C CA . ARG A 1 117 ? 8.753 5.250 -29.010 1.00 82.94 117 ARG A CA 1
ATOM 920 C C . ARG A 1 117 ? 10.226 5.418 -29.378 1.00 82.94 117 ARG A C 1
ATOM 922 O O . ARG A 1 117 ? 10.531 5.598 -30.554 1.00 82.94 117 ARG A O 1
ATOM 929 N N . GLN A 1 118 ? 11.141 5.269 -28.420 1.00 76.25 118 GLN A N 1
ATOM 930 C CA . GLN A 1 118 ? 12.585 5.347 -28.679 1.00 76.25 118 GLN A CA 1
ATOM 931 C C . GLN A 1 118 ? 13.091 4.222 -29.600 1.00 76.25 118 GLN A C 1
ATOM 933 O O . GLN A 1 118 ? 13.946 4.439 -30.458 1.00 76.25 118 GLN A O 1
ATOM 938 N N . THR A 1 119 ? 12.535 3.017 -29.471 1.00 75.06 119 THR A N 1
ATOM 939 C CA . THR A 1 119 ? 12.912 1.843 -30.278 1.00 75.06 119 THR A CA 1
ATOM 940 C C . THR A 1 119 ? 12.059 1.669 -31.537 1.00 75.06 119 THR A C 1
ATOM 942 O O . THR A 1 119 ? 12.423 0.886 -32.413 1.00 75.06 119 THR A O 1
ATOM 945 N N . ALA A 1 120 ? 10.954 2.403 -31.684 1.00 70.00 120 ALA A N 1
ATOM 946 C CA . ALA A 1 120 ? 10.043 2.296 -32.825 1.00 70.00 120 ALA A CA 1
ATOM 947 C C . ALA A 1 120 ? 10.750 2.605 -34.146 1.00 70.00 120 ALA A C 1
ATOM 949 O O . ALA A 1 120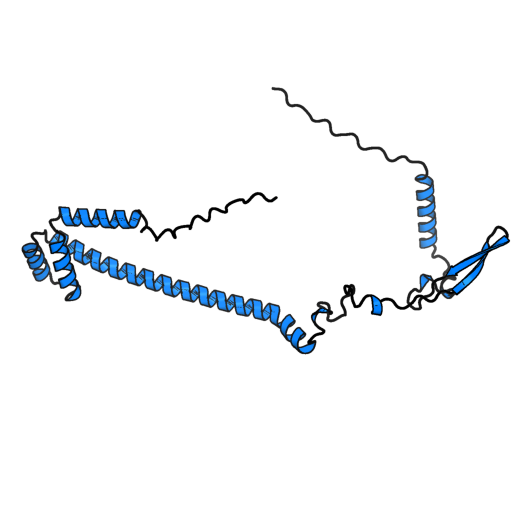 ? 10.489 1.944 -35.148 1.00 70.00 120 ALA A O 1
ATOM 950 N N . PHE A 1 121 ? 11.695 3.549 -34.146 1.00 63.38 121 PHE A N 1
ATOM 951 C CA . PHE A 1 121 ? 12.512 3.843 -35.322 1.00 63.38 121 PHE A CA 1
ATOM 952 C C . PHE A 1 121 ? 13.394 2.652 -35.731 1.00 63.38 121 PHE A C 1
ATOM 954 O O . PHE A 1 121 ? 13.507 2.334 -36.914 1.00 63.38 121 PHE A O 1
ATOM 961 N N . ALA A 1 122 ? 13.976 1.943 -34.758 1.00 66.12 122 ALA A N 1
ATOM 962 C CA . ALA A 1 122 ? 14.750 0.732 -35.013 1.00 66.12 122 ALA A CA 1
ATOM 963 C C . ALA A 1 122 ? 13.859 -0.419 -35.515 1.00 66.12 122 ALA A C 1
ATOM 965 O O . ALA A 1 122 ? 14.237 -1.103 -36.463 1.00 66.12 122 ALA A O 1
ATOM 966 N N . ARG A 1 123 ? 12.654 -0.582 -34.945 1.00 68.69 123 ARG A N 1
ATOM 967 C CA . ARG A 1 123 ? 11.684 -1.622 -35.338 1.00 68.69 123 ARG A CA 1
ATOM 968 C C . ARG A 1 123 ? 11.114 -1.407 -36.742 1.00 68.69 123 ARG A C 1
ATOM 970 O O . ARG A 1 123 ? 11.136 -2.336 -37.542 1.00 68.69 123 ARG A O 1
ATOM 977 N N . ARG A 1 124 ? 10.679 -0.184 -37.078 1.00 71.25 124 ARG A N 1
ATOM 978 C CA . ARG A 1 124 ? 10.189 0.157 -38.429 1.00 71.25 124 ARG A CA 1
ATOM 979 C C . ARG A 1 124 ? 11.277 -0.057 -39.488 1.00 71.25 124 ARG A C 1
ATOM 981 O O . ARG A 1 124 ? 10.990 -0.573 -40.559 1.00 71.25 124 ARG A O 1
ATOM 988 N N . ARG A 1 125 ? 12.544 0.247 -39.171 1.00 65.50 125 ARG A N 1
ATOM 989 C CA . ARG A 1 125 ? 13.686 -0.019 -40.070 1.00 65.50 125 ARG A CA 1
ATOM 990 C C . ARG A 1 125 ? 14.074 -1.494 -40.167 1.00 65.50 125 ARG A C 1
ATOM 992 O O . ARG A 1 125 ? 14.505 -1.925 -41.230 1.00 65.50 125 ARG A O 1
ATOM 999 N N . MET A 1 126 ? 13.937 -2.276 -39.094 1.00 65.75 126 MET A N 1
ATOM 1000 C CA . MET A 1 126 ? 14.103 -3.735 -39.164 1.00 65.75 126 MET A CA 1
ATOM 1001 C C . MET A 1 126 ? 13.077 -4.364 -40.108 1.00 65.75 126 MET A C 1
ATOM 1003 O O . MET A 1 126 ? 13.440 -5.236 -40.891 1.00 65.75 126 MET A O 1
ATOM 1007 N N . GLN A 1 127 ? 11.824 -3.903 -40.065 1.00 72.25 127 GLN A N 1
ATOM 1008 C CA . GLN A 1 127 ? 10.754 -4.410 -40.928 1.00 72.25 127 GLN A CA 1
ATOM 1009 C C . GLN A 1 127 ? 10.998 -4.091 -42.410 1.00 72.25 127 GLN A C 1
ATOM 1011 O O . GLN A 1 127 ? 10.774 -4.957 -43.247 1.00 72.25 127 GLN A O 1
ATOM 1016 N N . THR A 1 128 ? 11.527 -2.906 -42.743 1.00 70.50 128 THR A N 1
ATOM 1017 C CA . THR A 1 128 ? 11.831 -2.548 -44.142 1.00 70.50 128 THR A CA 1
ATOM 1018 C C . THR A 1 128 ? 13.101 -3.208 -44.690 1.00 70.50 128 THR A C 1
ATOM 1020 O O . THR A 1 128 ? 13.168 -3.508 -45.877 1.00 70.50 128 THR A O 1
ATOM 1023 N N . LEU A 1 129 ? 14.120 -3.446 -43.854 1.00 67.50 129 LEU A N 1
ATOM 1024 C CA . LEU A 1 129 ? 15.421 -3.991 -44.285 1.00 67.50 129 LEU A CA 1
ATOM 1025 C C . LEU A 1 129 ? 15.548 -5.519 -44.119 1.00 67.50 129 LEU A C 1
ATOM 1027 O O . LEU A 1 129 ? 16.497 -6.122 -44.637 1.00 67.50 129 LEU A O 1
ATOM 1031 N N . GLY A 1 130 ? 14.639 -6.156 -43.376 1.00 72.12 130 GLY A N 1
ATOM 1032 C CA . GLY A 1 130 ? 14.623 -7.600 -43.134 1.00 72.12 130 GLY A CA 1
ATOM 1033 C C . GLY A 1 130 ? 15.958 -8.142 -42.601 1.00 72.12 130 GLY A C 1
ATOM 1034 O O . GLY A 1 130 ? 16.632 -7.524 -41.773 1.00 72.12 130 GLY A O 1
ATOM 1035 N N . ARG A 1 131 ? 16.403 -9.296 -43.123 1.00 64.94 131 ARG A N 1
ATOM 1036 C CA . ARG A 1 131 ? 17.661 -9.972 -42.725 1.00 64.94 131 ARG A CA 1
ATOM 1037 C C . ARG A 1 131 ? 18.931 -9.114 -42.888 1.00 64.94 131 ARG A C 1
ATOM 1039 O O . ARG A 1 131 ? 19.971 -9.466 -42.324 1.00 64.94 131 ARG A O 1
ATOM 1046 N N . ARG A 1 132 ? 18.877 -8.003 -43.641 1.00 61.19 132 ARG A N 1
ATOM 1047 C CA . ARG A 1 132 ? 20.029 -7.124 -43.917 1.00 61.19 132 ARG A CA 1
ATOM 1048 C C . ARG A 1 132 ? 20.252 -6.050 -42.847 1.00 61.19 132 ARG A C 1
ATOM 1050 O O . ARG A 1 132 ? 21.359 -5.525 -42.779 1.00 61.19 132 ARG A O 1
ATOM 1057 N N . TYR A 1 133 ? 19.276 -5.786 -41.970 1.00 63.81 133 TYR A N 1
ATOM 1058 C CA . TYR A 1 133 ? 19.327 -4.716 -40.958 1.00 63.81 133 TYR A CA 1
ATOM 1059 C C . TYR A 1 133 ? 20.610 -4.712 -40.100 1.00 63.81 133 TYR A C 1
ATOM 1061 O O . TYR A 1 133 ? 21.174 -3.653 -39.831 1.00 63.81 133 TYR A O 1
ATOM 1069 N N . LYS A 1 134 ? 21.128 -5.892 -39.722 1.00 64.31 134 LYS A N 1
ATOM 1070 C CA . LYS A 1 134 ? 22.320 -6.022 -38.859 1.00 64.31 134 LYS A CA 1
ATOM 1071 C C . LYS A 1 134 ? 23.631 -5.524 -39.488 1.00 64.31 134 LYS A C 1
ATOM 1073 O O . LYS A 1 134 ? 24.620 -5.354 -38.779 1.00 64.31 134 LYS A O 1
ATOM 1078 N N . TRP A 1 135 ? 23.645 -5.283 -40.798 1.00 64.38 135 TRP A N 1
ATOM 1079 C CA . TRP A 1 135 ? 24.839 -4.894 -41.553 1.00 64.38 135 TRP A CA 1
ATOM 1080 C C . TRP A 1 135 ? 24.872 -3.405 -41.934 1.00 64.38 135 TRP A C 1
ATOM 1082 O O . TRP A 1 135 ? 25.830 -2.966 -42.571 1.00 64.38 135 TRP A O 1
ATOM 1092 N N . LEU A 1 136 ? 23.857 -2.626 -41.538 1.00 67.12 136 LEU A N 1
ATOM 1093 C CA . LEU A 1 136 ? 23.741 -1.196 -41.838 1.00 67.12 136 LEU A CA 1
ATOM 1094 C C . LEU A 1 136 ? 24.027 -0.327 -40.592 1.00 67.12 136 LEU A C 1
ATOM 1096 O O . LEU A 1 136 ? 23.881 -0.758 -39.443 1.00 67.12 136 LEU A O 1
ATOM 1100 N N . THR A 1 137 ? 24.506 0.897 -40.813 1.00 64.25 137 THR A N 1
ATOM 1101 C CA . THR A 1 137 ? 24.730 1.936 -39.795 1.00 64.25 137 THR A CA 1
ATOM 1102 C C . THR A 1 137 ? 23.431 2.676 -39.469 1.00 64.25 137 THR A C 1
ATOM 1104 O O . THR A 1 137 ? 22.411 2.521 -40.140 1.00 64.25 137 THR A O 1
ATOM 1107 N N . ARG A 1 138 ? 23.463 3.548 -38.450 1.00 57.69 138 ARG A N 1
ATOM 1108 C CA . ARG A 1 138 ? 22.323 4.400 -38.066 1.00 57.69 138 ARG A CA 1
ATOM 1109 C C . ARG A 1 138 ? 21.851 5.325 -39.203 1.00 57.69 138 ARG A C 1
ATOM 1111 O O . ARG A 1 138 ? 20.693 5.725 -39.189 1.00 57.69 138 ARG A O 1
ATOM 1118 N N . SER A 1 139 ? 22.684 5.620 -40.203 1.00 65.44 139 SER A N 1
ATOM 1119 C CA . SER A 1 139 ? 22.305 6.376 -41.407 1.00 65.44 139 SER A CA 1
ATOM 1120 C C . SER A 1 139 ? 21.738 5.506 -42.537 1.00 65.44 139 SER A C 1
ATOM 1122 O O . SER A 1 139 ? 21.191 6.047 -43.487 1.00 65.44 139 SER A O 1
ATOM 1124 N N . GLY A 1 140 ? 21.774 4.173 -42.426 1.00 63.38 140 GLY A N 1
ATOM 1125 C CA . GLY A 1 140 ? 21.348 3.258 -43.493 1.00 63.38 140 GLY A CA 1
ATOM 1126 C C . GLY A 1 140 ? 22.444 2.944 -44.517 1.00 63.38 140 GLY A C 1
ATOM 1127 O O . GLY A 1 140 ? 22.177 2.276 -45.510 1.00 63.38 140 GLY A O 1
ATOM 1128 N N . LEU A 1 141 ? 23.680 3.382 -44.274 1.00 68.50 141 LEU A N 1
ATOM 1129 C CA . LEU A 1 141 ? 24.826 2.994 -45.091 1.00 68.50 141 LEU A CA 1
ATOM 1130 C C . LEU A 1 141 ? 25.382 1.638 -44.622 1.00 68.50 141 LEU A C 1
ATOM 1132 O O . LEU A 1 141 ? 25.232 1.283 -43.450 1.00 68.50 141 LEU A O 1
ATOM 1136 N N . PRO A 1 142 ? 26.047 0.863 -45.490 1.00 59.78 142 PRO A N 1
ATOM 1137 C CA . PRO A 1 142 ? 26.773 -0.333 -45.070 1.00 59.78 142 PRO A CA 1
ATOM 1138 C C . PRO A 1 142 ? 27.794 -0.004 -43.968 1.00 59.78 142 PRO A C 1
ATOM 1140 O O . PRO A 1 142 ? 28.477 1.019 -44.036 1.00 59.78 142 PRO A O 1
ATOM 1143 N N . ARG A 1 143 ? 27.913 -0.852 -42.934 1.00 61.53 143 ARG A N 1
ATOM 1144 C CA . ARG A 1 143 ? 28.935 -0.665 -41.886 1.00 61.53 143 ARG A CA 1
ATOM 1145 C C . ARG A 1 143 ? 30.343 -0.742 -42.505 1.00 61.53 143 ARG A C 1
ATOM 1147 O O . ARG A 1 143 ? 30.646 -1.758 -43.127 1.00 61.53 143 ARG A O 1
ATOM 1154 N N . PRO A 1 144 ? 31.216 0.264 -42.295 1.00 57.47 144 PRO A N 1
ATOM 1155 C CA . PRO A 1 144 ? 32.540 0.329 -42.930 1.00 57.47 144 PRO A CA 1
ATOM 1156 C C . PRO A 1 144 ? 33.489 -0.798 -42.488 1.00 57.47 144 PRO A C 1
ATOM 1158 O O . PRO A 1 144 ? 34.424 -1.136 -43.205 1.00 57.47 144 PRO A O 1
ATOM 1161 N N . TYR A 1 145 ? 33.210 -1.436 -41.347 1.00 54.53 145 TYR A N 1
ATOM 1162 C CA . TYR A 1 145 ? 33.938 -2.602 -40.849 1.00 54.53 145 TYR A CA 1
ATOM 1163 C C . TYR A 1 145 ? 32.972 -3.773 -40.701 1.00 54.53 145 TYR A C 1
ATOM 1165 O O . TYR A 1 145 ? 32.350 -3.978 -39.658 1.00 54.53 145 TYR A O 1
ATOM 1173 N N . ALA A 1 146 ? 32.791 -4.526 -41.777 1.00 49.22 146 ALA A N 1
ATOM 1174 C CA . ALA A 1 146 ? 32.018 -5.752 -41.732 1.00 49.22 146 ALA A CA 1
ATOM 1175 C C . ALA A 1 146 ? 32.941 -6.912 -41.320 1.00 49.22 146 ALA A C 1
ATOM 1177 O O . ALA A 1 146 ? 33.893 -7.248 -42.025 1.00 49.22 146 ALA A O 1
ATOM 1178 N N . SER A 1 147 ? 32.688 -7.499 -40.150 1.00 52.31 147 SER A N 1
ATOM 1179 C CA . SER A 1 147 ? 33.494 -8.595 -39.611 1.00 52.31 147 SER A CA 1
ATOM 1180 C C . SER A 1 147 ? 33.372 -9.868 -40.460 1.00 52.31 147 SER A C 1
ATOM 1182 O O . SER A 1 147 ? 32.294 -10.244 -40.929 1.00 52.31 147 SER A O 1
ATOM 1184 N N . GLY A 1 148 ? 34.514 -10.533 -40.657 1.00 53.47 148 GLY A N 1
ATOM 1185 C CA . GLY A 1 148 ? 34.654 -11.897 -41.176 1.00 53.47 148 GLY A CA 1
ATOM 1186 C C . GLY A 1 148 ? 34.275 -12.101 -42.644 1.00 53.47 148 GLY A C 1
ATOM 1187 O O . GLY A 1 148 ? 35.145 -12.275 -43.491 1.00 53.47 148 GLY A O 1
ATOM 1188 N N . ARG A 1 149 ? 32.974 -12.098 -42.956 1.00 50.53 149 ARG A N 1
ATOM 1189 C CA . ARG A 1 149 ? 32.434 -12.641 -44.218 1.00 50.53 149 ARG A CA 1
ATOM 1190 C C . ARG A 1 149 ? 32.430 -11.641 -45.385 1.00 50.53 149 ARG A C 1
ATOM 1192 O O . ARG A 1 149 ? 32.577 -12.036 -46.532 1.00 50.53 149 ARG A O 1
ATOM 1199 N N . ASN A 1 150 ? 32.345 -10.342 -45.096 1.00 51.50 150 ASN A N 1
ATOM 1200 C CA . ASN A 1 150 ? 32.338 -9.268 -46.106 1.00 51.50 150 ASN A CA 1
ATOM 1201 C C . ASN A 1 150 ? 33.738 -8.706 -46.419 1.00 51.50 150 ASN A C 1
ATOM 1203 O O . ASN A 1 150 ? 33.877 -7.859 -47.301 1.00 51.50 150 ASN A O 1
ATOM 1207 N N . ARG A 1 151 ? 34.790 -9.182 -45.735 1.00 50.50 151 ARG A N 1
ATOM 1208 C CA . ARG A 1 151 ? 36.183 -8.803 -46.034 1.00 50.50 151 ARG A CA 1
ATOM 1209 C C . ARG A 1 151 ? 36.593 -9.216 -47.453 1.00 50.50 151 ARG A C 1
ATOM 1211 O O . ARG A 1 151 ? 37.403 -8.530 -48.067 1.00 50.50 151 ARG A O 1
ATOM 1218 N N . ALA A 1 152 ? 36.001 -10.299 -47.962 1.00 51.94 152 ALA A N 1
ATOM 1219 C CA . ALA A 1 152 ? 36.212 -10.794 -49.319 1.00 51.94 152 ALA A CA 1
ATOM 1220 C C . ALA A 1 152 ? 35.609 -9.869 -50.392 1.00 51.94 152 ALA A C 1
ATOM 1222 O O . ALA A 1 152 ? 36.210 -9.692 -51.441 1.00 51.94 152 ALA A O 1
ATOM 1223 N N . VAL A 1 153 ? 34.471 -9.220 -50.112 1.00 50.56 153 VAL A N 1
ATOM 1224 C CA . VAL A 1 153 ? 33.793 -8.317 -51.064 1.00 50.56 153 VAL A CA 1
ATOM 1225 C C . VAL A 1 153 ? 34.417 -6.913 -51.063 1.00 50.56 153 VAL A C 1
ATOM 1227 O O . VAL A 1 153 ? 34.406 -6.224 -52.077 1.00 50.56 153 VAL A O 1
ATOM 1230 N N . ALA A 1 154 ? 34.995 -6.480 -49.937 1.00 49.09 154 ALA A N 1
ATOM 1231 C CA . ALA A 1 154 ? 35.619 -5.158 -49.806 1.00 49.09 154 ALA A CA 1
ATOM 1232 C C . ALA A 1 154 ? 37.048 -5.073 -50.382 1.00 49.09 154 ALA A C 1
ATOM 1234 O O . ALA A 1 154 ? 37.549 -3.976 -50.627 1.00 49.09 154 ALA A O 1
ATOM 1235 N N . ARG A 1 155 ? 37.723 -6.206 -50.604 1.00 51.25 155 ARG A N 1
ATOM 1236 C CA . ARG A 1 155 ? 39.046 -6.246 -51.237 1.00 51.25 155 ARG A CA 1
ATOM 1237 C C . ARG A 1 155 ? 38.886 -6.382 -52.750 1.00 51.25 155 ARG A C 1
ATOM 1239 O O . ARG A 1 155 ? 38.875 -7.492 -53.267 1.00 51.25 155 ARG A O 1
ATOM 1246 N N . LYS A 1 156 ? 38.787 -5.259 -53.466 1.00 53.19 156 LYS A N 1
ATOM 1247 C CA . LYS A 1 156 ? 39.062 -5.264 -54.913 1.00 53.19 156 LYS A CA 1
ATOM 1248 C C . LYS A 1 156 ? 40.533 -5.690 -55.100 1.00 53.19 156 LYS A C 1
ATOM 1250 O O . LYS A 1 156 ? 41.375 -5.169 -54.361 1.00 53.19 156 LYS A O 1
ATOM 1255 N N . PRO A 1 157 ? 40.860 -6.639 -55.994 1.00 54.09 157 PRO A N 1
ATOM 1256 C CA . PRO A 1 157 ? 42.248 -7.033 -56.219 1.00 54.09 157 PRO A CA 1
ATOM 1257 C C . PRO A 1 157 ? 43.047 -5.814 -56.697 1.00 54.09 157 PRO A C 1
ATOM 1259 O O . PRO A 1 157 ? 42.580 -5.061 -57.550 1.00 54.09 157 PRO A O 1
ATOM 1262 N N . LEU A 1 158 ? 44.218 -5.584 -56.100 1.00 55.72 158 LEU A N 1
ATOM 1263 C CA . LEU A 1 158 ? 45.130 -4.542 -56.563 1.00 55.72 158 LEU A CA 1
ATOM 1264 C C . LEU A 1 158 ? 45.804 -5.038 -57.845 1.00 55.72 158 LEU A C 1
ATOM 1266 O O . LEU A 1 158 ? 46.386 -6.122 -57.846 1.00 55.72 158 LEU A O 1
ATOM 1270 N N . THR A 1 159 ? 45.720 -4.260 -58.921 1.00 51.88 159 THR A N 1
ATOM 1271 C CA . THR A 1 159 ? 46.476 -4.522 -60.149 1.00 51.88 159 THR A CA 1
ATOM 1272 C C . THR A 1 159 ? 47.882 -3.956 -59.974 1.00 51.88 159 THR A C 1
ATOM 1274 O O . THR A 1 159 ? 48.043 -2.815 -59.537 1.00 51.88 159 THR A O 1
ATOM 1277 N N . TYR A 1 160 ? 48.898 -4.759 -60.278 1.00 57.06 160 TYR A N 1
ATOM 1278 C CA . TYR A 1 160 ? 50.299 -4.367 -60.161 1.00 57.06 160 TYR A CA 1
ATOM 1279 C C . TYR A 1 160 ? 50.913 -4.271 -61.548 1.00 57.06 160 TYR A C 1
ATOM 1281 O O . TYR A 1 160 ? 50.827 -5.226 -62.316 1.00 57.06 160 TYR A O 1
ATOM 1289 N N . GLU A 1 161 ? 51.586 -3.163 -61.824 1.00 56.00 161 GLU A N 1
ATOM 1290 C CA . GLU A 1 161 ? 52.426 -3.017 -63.007 1.00 56.00 161 GLU A CA 1
ATOM 1291 C C . GLU A 1 161 ? 53.879 -2.835 -62.549 1.00 56.00 161 GLU A C 1
ATOM 1293 O O . GLU A 1 161 ? 54.152 -2.209 -61.516 1.00 56.00 161 GLU A O 1
ATOM 1298 N N . ARG A 1 162 ? 54.812 -3.492 -63.242 1.00 60.84 162 ARG A N 1
ATOM 1299 C CA . ARG A 1 162 ? 56.242 -3.464 -62.915 1.00 60.84 162 ARG A CA 1
ATOM 1300 C C . ARG A 1 162 ? 56.920 -2.481 -63.855 1.00 60.84 162 ARG A C 1
ATOM 1302 O O . ARG A 1 162 ? 57.037 -2.766 -65.041 1.00 60.84 162 ARG A O 1
ATOM 1309 N N . GLU A 1 163 ? 57.386 -1.364 -63.319 1.00 61.09 163 GLU A N 1
ATOM 1310 C CA . GLU A 1 163 ? 58.118 -0.363 -64.089 1.00 61.09 163 GLU A CA 1
ATOM 1311 C C . GLU A 1 163 ? 59.623 -0.554 -63.864 1.00 61.09 163 GLU A C 1
ATOM 1313 O O . GLU A 1 163 ? 60.076 -0.741 -62.731 1.00 61.09 163 GLU A O 1
ATOM 1318 N N . ARG A 1 164 ? 60.407 -0.547 -64.946 1.00 61.31 164 ARG A N 1
ATOM 1319 C CA . ARG A 1 164 ? 61.873 -0.576 -64.875 1.00 61.31 164 ARG A CA 1
ATOM 1320 C C . ARG A 1 164 ? 62.362 0.858 -64.757 1.00 61.31 164 ARG A C 1
ATOM 1322 O O . ARG A 1 164 ? 62.242 1.624 -65.706 1.00 61.31 164 ARG A O 1
ATOM 1329 N N . VAL A 1 165 ? 62.886 1.225 -63.594 1.00 58.22 165 VAL A N 1
ATOM 1330 C CA . VAL A 1 165 ? 63.399 2.573 -63.345 1.00 58.22 165 VAL A CA 1
ATOM 1331 C C . VAL A 1 165 ? 64.913 2.496 -63.222 1.00 58.22 165 VAL A C 1
ATOM 1333 O O . VAL A 1 165 ? 65.441 1.727 -62.423 1.00 58.22 165 VAL A O 1
ATOM 1336 N N . ILE A 1 166 ? 65.621 3.290 -64.020 1.00 53.91 166 ILE A N 1
ATOM 1337 C CA . ILE A 1 166 ? 67.077 3.407 -63.933 1.00 53.91 166 ILE A CA 1
ATOM 1338 C C . ILE A 1 166 ? 67.386 4.378 -62.791 1.00 53.91 166 ILE A C 1
ATOM 1340 O O . ILE A 1 166 ? 67.013 5.551 -62.840 1.00 53.91 166 ILE A O 1
ATOM 1344 N N . ASN A 1 167 ? 68.032 3.892 -61.733 1.00 59.50 167 ASN A N 1
ATOM 1345 C CA . ASN A 1 167 ? 68.447 4.746 -60.622 1.00 59.50 167 ASN A CA 1
ATOM 1346 C C . ASN A 1 167 ? 69.566 5.704 -61.054 1.00 59.50 167 ASN A C 1
ATOM 1348 O O . ASN A 1 167 ? 70.266 5.460 -62.032 1.00 59.50 167 ASN A O 1
ATOM 1352 N N . ALA A 1 168 ? 69.822 6.750 -60.262 1.00 57.06 168 ALA A N 1
ATOM 1353 C CA . ALA A 1 168 ? 70.904 7.715 -60.510 1.00 57.06 168 ALA A CA 1
ATOM 1354 C C . ALA A 1 168 ? 72.315 7.082 -60.632 1.00 57.06 168 ALA A C 1
ATOM 1356 O O . ALA A 1 168 ? 73.239 7.730 -61.106 1.00 57.06 168 ALA A O 1
ATOM 1357 N N . ALA A 1 169 ? 72.472 5.815 -60.231 1.00 58.50 169 ALA A N 1
ATOM 1358 C CA . ALA A 1 169 ? 73.681 5.003 -60.385 1.00 58.50 169 ALA A CA 1
ATOM 1359 C C . ALA A 1 169 ? 73.691 4.112 -61.654 1.00 58.50 169 ALA A C 1
ATOM 1361 O O . ALA A 1 169 ? 74.500 3.193 -61.743 1.00 58.50 169 ALA A O 1
ATOM 1362 N N . GLY A 1 170 ? 72.764 4.313 -62.599 1.00 55.12 170 GLY A N 1
ATOM 1363 C CA . GLY A 1 170 ? 72.704 3.602 -63.885 1.00 55.12 170 GLY A CA 1
ATOM 1364 C C . GLY A 1 170 ? 72.199 2.154 -63.831 1.00 55.12 170 GLY A C 1
ATOM 1365 O O . GLY A 1 170 ? 72.162 1.486 -64.858 1.00 55.12 170 GLY A O 1
ATOM 1366 N N . LYS A 1 171 ? 71.801 1.644 -62.658 1.00 52.31 171 LYS A N 1
ATOM 1367 C CA . LYS A 1 171 ? 71.259 0.283 -62.508 1.00 52.31 171 LYS A CA 1
ATOM 1368 C C . LYS A 1 171 ? 69.739 0.275 -62.682 1.00 52.31 171 LYS A C 1
ATOM 1370 O O . LYS A 1 171 ? 69.051 1.063 -62.032 1.00 52.31 171 LYS A O 1
ATOM 1375 N N . GLU A 1 172 ? 69.239 -0.629 -63.527 1.00 59.56 172 GLU A N 1
ATOM 1376 C CA . GLU A 1 172 ? 67.806 -0.910 -63.675 1.00 59.56 172 GLU A CA 1
ATOM 1377 C C . GLU A 1 172 ? 67.261 -1.565 -62.403 1.00 59.56 172 GLU A C 1
ATOM 1379 O O . GLU A 1 172 ? 67.661 -2.671 -62.038 1.00 59.56 172 GLU A O 1
ATOM 1384 N N . GLU A 1 173 ? 66.321 -0.901 -61.738 1.00 62.34 173 GLU A N 1
ATOM 1385 C CA . GLU A 1 173 ? 65.579 -1.462 -60.616 1.00 62.34 173 GLU A CA 1
ATOM 1386 C C . GLU A 1 173 ? 64.105 -1.620 -61.004 1.00 62.34 173 GLU A C 1
ATOM 1388 O O . GLU A 1 173 ? 63.451 -0.690 -61.482 1.00 62.34 173 GLU A O 1
ATOM 1393 N N . VAL A 1 174 ? 63.569 -2.830 -60.827 1.00 61.62 174 VAL A N 1
ATOM 1394 C CA . VAL A 1 174 ? 62.165 -3.131 -61.123 1.00 61.62 174 VAL A CA 1
ATOM 1395 C C . VAL A 1 174 ? 61.321 -2.701 -59.931 1.00 61.62 174 VAL A C 1
ATOM 1397 O O . VAL A 1 174 ? 61.292 -3.372 -58.898 1.00 61.62 174 VAL A O 1
ATOM 1400 N N . ARG A 1 175 ? 60.604 -1.587 -60.074 1.00 57.19 175 ARG A N 1
ATOM 1401 C CA . ARG A 1 175 ? 59.727 -1.059 -59.032 1.00 57.19 175 ARG A CA 1
ATOM 1402 C C . ARG A 1 175 ? 58.286 -1.483 -59.292 1.00 57.19 175 ARG A C 1
ATOM 1404 O O . ARG A 1 175 ? 57.722 -1.241 -60.354 1.00 57.19 175 ARG A O 1
ATOM 1411 N N . GLN A 1 176 ? 57.667 -2.102 -58.292 1.00 56.72 176 GLN A N 1
ATOM 1412 C CA . GLN A 1 176 ? 56.248 -2.447 -58.332 1.00 56.72 176 GLN A CA 1
ATOM 1413 C C . GLN A 1 176 ? 55.414 -1.219 -57.948 1.00 56.72 176 GLN A C 1
ATOM 1415 O O . GLN A 1 176 ? 55.539 -0.709 -56.831 1.00 56.72 176 GLN A O 1
ATOM 1420 N N . VAL A 1 177 ? 54.569 -0.739 -58.862 1.00 57.47 177 VAL A N 1
ATOM 1421 C CA . VAL A 1 177 ? 53.698 0.421 -58.625 1.00 57.47 177 VAL A CA 1
ATOM 1422 C C . VAL A 1 177 ? 52.242 -0.040 -58.555 1.00 57.47 177 VAL A C 1
ATOM 1424 O O . VAL A 1 177 ? 51.799 -0.912 -59.301 1.00 57.47 177 VAL A O 1
ATOM 1427 N N . ILE A 1 178 ? 51.511 0.506 -57.581 1.00 52.72 178 ILE A N 1
ATOM 1428 C CA . ILE A 1 178 ? 50.118 0.163 -57.290 1.00 52.72 178 ILE A CA 1
ATOM 1429 C C . ILE A 1 178 ? 49.236 1.302 -57.794 1.00 52.72 178 ILE A C 1
ATOM 1431 O O . ILE A 1 178 ? 49.240 2.382 -57.199 1.00 52.72 178 ILE A O 1
ATOM 1435 N N . TYR A 1 179 ? 48.436 1.053 -58.828 1.00 53.66 179 TYR A N 1
ATOM 1436 C CA . TYR A 1 179 ? 47.421 2.003 -59.278 1.00 53.66 179 TYR A CA 1
ATOM 1437 C C . TYR A 1 179 ? 46.039 1.544 -58.814 1.00 53.66 179 TYR A C 1
ATOM 1439 O O . TYR A 1 179 ? 45.630 0.406 -59.034 1.00 53.66 179 TYR A O 1
ATOM 1447 N N . THR A 1 180 ? 45.279 2.443 -58.192 1.00 52.66 180 THR A N 1
ATOM 1448 C CA . THR A 1 180 ? 43.827 2.286 -58.070 1.00 52.66 180 THR A CA 1
ATOM 1449 C C . THR A 1 180 ? 43.163 3.566 -58.564 1.00 52.66 180 THR A C 1
ATOM 1451 O O . THR A 1 180 ? 43.649 4.662 -58.292 1.00 52.66 180 THR A O 1
ATOM 1454 N N . LYS A 1 181 ? 42.042 3.436 -59.290 1.00 43.88 181 LYS A N 1
ATOM 1455 C CA . LYS A 1 181 ? 41.263 4.564 -59.847 1.00 43.88 181 LYS A CA 1
ATOM 1456 C C . LYS A 1 181 ? 40.807 5.569 -58.769 1.00 43.88 181 LYS A C 1
ATOM 1458 O O . LYS A 1 181 ? 40.585 6.733 -59.069 1.00 43.88 181 LYS A O 1
ATOM 1463 N N . ASP A 1 182 ? 40.751 5.113 -57.516 1.00 47.16 182 ASP A N 1
ATOM 1464 C CA . ASP A 1 182 ? 40.338 5.873 -56.332 1.00 47.16 182 ASP A CA 1
ATOM 1465 C C . ASP A 1 182 ? 41.529 6.342 -55.452 1.00 47.16 182 ASP A C 1
ATOM 1467 O O . ASP A 1 182 ? 41.316 6.931 -54.392 1.00 47.16 182 ASP A O 1
ATOM 1471 N N . ASN A 1 183 ? 42.788 6.092 -55.851 1.00 50.12 183 ASN A N 1
ATOM 1472 C CA . ASN A 1 183 ? 43.997 6.590 -55.176 1.00 50.12 183 ASN A CA 1
ATOM 1473 C C . ASN A 1 183 ? 44.714 7.625 -56.063 1.00 50.12 183 ASN A C 1
ATOM 1475 O O . ASN A 1 183 ? 45.714 7.309 -56.719 1.00 50.12 183 ASN A O 1
ATOM 1479 N N . PRO A 1 184 ? 44.232 8.881 -56.089 1.00 45.34 184 PRO A N 1
ATOM 1480 C CA . PRO A 1 184 ? 44.714 9.905 -57.015 1.00 45.34 184 PRO A CA 1
ATOM 1481 C C . PRO A 1 184 ? 46.194 10.255 -56.820 1.00 45.34 184 PRO A C 1
ATOM 1483 O O . PRO A 1 184 ? 46.810 10.766 -57.740 1.00 45.34 184 PRO A O 1
ATOM 1486 N N . LYS A 1 185 ? 46.803 9.929 -55.669 1.00 42.78 185 LYS A N 1
ATOM 1487 C CA . LYS A 1 185 ? 48.232 10.177 -55.401 1.00 42.78 185 LYS A CA 1
ATOM 1488 C C . LYS A 1 185 ? 49.188 9.304 -56.219 1.00 42.78 185 LYS A C 1
ATOM 1490 O O . LYS A 1 185 ? 50.380 9.594 -56.248 1.00 42.78 185 LYS A O 1
ATOM 1495 N N . ALA A 1 186 ? 48.694 8.224 -56.823 1.00 45.31 186 ALA A N 1
ATOM 1496 C CA . ALA A 1 186 ? 49.513 7.283 -57.580 1.00 45.31 186 ALA A CA 1
ATOM 1497 C C . ALA A 1 186 ? 49.385 7.453 -59.099 1.00 45.31 186 ALA A C 1
ATOM 1499 O O . ALA A 1 186 ? 50.114 6.790 -59.821 1.00 45.31 186 ALA A O 1
ATOM 1500 N N . SER A 1 187 ? 48.497 8.315 -59.608 1.00 44.44 187 SER A N 1
ATOM 1501 C CA . SER A 1 187 ? 48.338 8.477 -61.058 1.00 44.44 187 SER A CA 1
ATOM 1502 C C . SER A 1 187 ? 49.503 9.286 -61.655 1.00 44.44 187 SER A C 1
ATOM 1504 O O . SER A 1 187 ? 49.853 10.332 -61.101 1.00 44.44 187 SER A O 1
ATOM 1506 N N . PRO A 1 188 ? 50.089 8.874 -62.797 1.00 44.34 188 PRO A N 1
ATOM 1507 C CA . PRO A 1 188 ? 51.200 9.600 -63.426 1.00 44.34 188 PRO A CA 1
ATOM 1508 C C . PRO A 1 188 ? 50.843 11.051 -63.789 1.00 44.34 188 PRO A C 1
ATOM 1510 O O . PRO A 1 188 ? 51.701 11.926 -63.757 1.00 44.34 188 PRO A O 1
ATOM 1513 N N . ILE A 1 189 ? 49.557 11.315 -64.047 1.00 40.06 189 ILE A N 1
ATOM 1514 C CA . ILE A 1 189 ? 49.005 12.628 -64.421 1.00 40.06 189 ILE A CA 1
ATOM 1515 C C . ILE A 1 189 ? 49.106 13.670 -63.289 1.00 40.06 189 ILE A C 1
ATOM 1517 O O . ILE A 1 189 ? 49.159 14.862 -63.561 1.00 40.06 189 ILE A O 1
ATOM 1521 N N . THR A 1 190 ? 49.184 13.266 -62.017 1.00 40.44 190 THR A N 1
ATOM 1522 C CA . THR A 1 190 ? 49.226 14.215 -60.882 1.00 40.44 190 THR A CA 1
ATOM 1523 C C . THR A 1 190 ? 50.639 14.604 -60.436 1.00 40.44 190 THR A C 1
ATOM 1525 O O . THR A 1 190 ? 50.792 15.284 -59.424 1.00 40.44 190 THR A O 1
ATOM 1528 N N . ARG A 1 191 ? 51.692 14.163 -61.143 1.00 44.03 191 ARG A N 1
ATOM 1529 C CA . ARG A 1 191 ? 53.085 14.520 -60.809 1.00 44.03 191 ARG A CA 1
ATOM 1530 C C . ARG A 1 191 ? 53.494 15.928 -61.255 1.00 44.03 191 ARG A C 1
ATOM 1532 O O . ARG A 1 191 ? 54.514 16.415 -60.782 1.00 44.03 191 ARG A O 1
ATOM 1539 N N . THR A 1 192 ? 52.708 16.595 -62.094 1.00 45.25 192 THR A N 1
ATOM 1540 C CA . THR A 1 192 ? 52.937 17.979 -62.540 1.00 45.25 192 THR A CA 1
ATOM 1541 C C . THR A 1 192 ? 52.044 18.960 -61.783 1.00 45.25 192 THR A C 1
ATOM 1543 O O . THR A 1 192 ? 51.269 19.699 -62.381 1.00 45.25 192 THR A O 1
ATOM 1546 N N . THR A 1 193 ? 52.120 18.960 -60.453 1.00 46.19 193 THR A N 1
ATOM 1547 C CA . THR A 1 193 ? 51.602 20.079 -59.657 1.00 46.19 193 THR A CA 1
ATOM 1548 C C . THR A 1 193 ? 52.814 20.834 -59.148 1.00 46.19 193 THR A C 1
ATOM 1550 O O . THR A 1 193 ? 53.511 20.348 -58.257 1.00 46.19 193 THR A O 1
ATOM 1553 N N . GLU A 1 194 ? 53.106 21.985 -59.750 1.00 55.12 194 GLU A N 1
ATOM 1554 C CA . GLU A 1 194 ? 54.109 22.912 -59.232 1.00 55.12 194 GLU A CA 1
ATOM 1555 C C . GLU A 1 194 ? 53.802 23.181 -57.752 1.00 55.12 194 GLU A C 1
ATOM 1557 O O . GLU A 1 194 ? 52.678 23.538 -57.387 1.00 55.12 194 GLU A O 1
ATOM 1562 N N . GLU A 1 195 ? 54.770 22.905 -56.873 1.00 58.62 195 GLU A N 1
ATOM 1563 C CA . GLU A 1 195 ? 54.574 23.049 -55.432 1.00 58.62 195 GLU A CA 1
ATOM 1564 C C . GLU A 1 195 ? 54.184 24.495 -55.119 1.00 58.62 195 GLU A C 1
ATOM 1566 O O . GLU A 1 195 ? 54.908 25.437 -55.452 1.00 58.62 195 GLU A O 1
ATOM 1571 N N . THR A 1 196 ? 53.057 24.688 -54.430 1.00 61.41 196 THR A N 1
ATOM 1572 C CA . THR A 1 196 ? 52.682 26.035 -53.992 1.00 61.41 196 THR A CA 1
ATOM 1573 C C . THR A 1 196 ? 53.774 26.596 -53.065 1.00 61.41 196 THR A C 1
ATOM 1575 O O . THR A 1 196 ? 54.338 25.844 -52.258 1.00 61.41 196 THR A O 1
ATOM 1578 N N . PRO A 1 197 ? 54.073 27.910 -53.094 1.00 65.25 197 PRO A N 1
ATOM 1579 C CA . PRO A 1 197 ? 55.150 28.499 -52.287 1.00 65.25 197 PRO A CA 1
ATOM 1580 C C . PRO A 1 197 ? 55.055 28.167 -50.791 1.00 65.25 197 PRO A C 1
ATOM 1582 O O . PRO A 1 197 ? 56.064 28.004 -50.104 1.00 65.25 197 PRO A O 1
ATOM 1585 N N . ARG A 1 198 ? 53.827 27.995 -50.290 1.00 53.62 198 ARG A N 1
ATOM 1586 C CA . ARG A 1 198 ? 53.543 27.609 -48.906 1.00 53.62 198 ARG A CA 1
ATOM 1587 C C . ARG A 1 198 ? 53.942 26.163 -48.597 1.00 53.62 198 ARG A C 1
ATOM 1589 O O . ARG A 1 198 ? 54.538 25.916 -47.553 1.00 53.62 198 ARG A O 1
ATOM 1596 N N . GLN A 1 199 ? 53.656 25.226 -49.500 1.00 62.69 199 GLN A N 1
ATOM 1597 C CA . GLN A 1 199 ? 54.059 23.822 -49.361 1.00 62.69 199 GLN A CA 1
ATOM 1598 C C . GLN A 1 199 ? 55.580 23.678 -49.434 1.00 62.69 199 GLN A C 1
ATOM 1600 O O . GLN A 1 199 ? 56.169 22.957 -48.628 1.00 62.69 199 GLN A O 1
ATOM 1605 N N . LYS A 1 200 ? 56.226 24.444 -50.322 1.00 68.62 200 LYS A N 1
ATOM 1606 C CA . LYS A 1 200 ? 57.689 24.525 -50.399 1.00 68.62 200 LYS A CA 1
ATOM 1607 C C . LYS A 1 200 ? 58.290 25.040 -49.087 1.00 68.62 200 LYS A C 1
ATOM 1609 O O . LYS A 1 200 ? 59.248 24.462 -48.576 1.00 68.62 200 LYS A O 1
ATOM 1614 N N . LEU A 1 201 ? 57.694 26.078 -48.493 1.00 67.38 201 LEU A N 1
ATOM 1615 C CA . LEU A 1 201 ? 58.125 26.627 -47.205 1.00 67.38 201 LEU A CA 1
ATOM 1616 C C . LEU A 1 201 ? 57.957 25.626 -46.050 1.00 67.38 201 LEU A C 1
ATOM 1618 O O . LEU A 1 201 ? 58.855 25.494 -45.220 1.00 67.38 201 LEU A O 1
ATOM 1622 N N . GLU A 1 202 ? 56.838 24.903 -45.989 1.00 67.75 202 GLU A N 1
ATOM 1623 C CA . GLU A 1 202 ? 56.627 23.858 -44.977 1.00 67.75 202 GLU A CA 1
ATOM 1624 C C . GLU A 1 202 ? 57.620 22.709 -45.116 1.00 67.75 202 GLU A C 1
ATOM 1626 O O . GLU A 1 202 ? 58.149 22.229 -44.113 1.00 67.75 202 GLU A O 1
ATOM 1631 N N . ARG A 1 203 ? 57.933 22.310 -46.350 1.00 78.38 203 ARG A N 1
ATOM 1632 C CA . ARG A 1 203 ? 58.922 21.268 -46.621 1.00 78.38 203 ARG A CA 1
ATOM 1633 C C . ARG A 1 203 ? 60.316 21.687 -46.157 1.00 78.38 203 ARG A C 1
ATOM 1635 O O . ARG A 1 203 ? 60.969 20.937 -45.436 1.00 78.38 203 ARG A O 1
ATOM 1642 N N . LEU A 1 204 ? 60.723 22.920 -46.465 1.00 77.50 204 LEU A N 1
ATOM 1643 C CA . LEU A 1 204 ? 61.987 23.488 -45.988 1.00 77.50 204 LEU A CA 1
ATOM 1644 C C . LEU A 1 204 ? 62.041 23.573 -44.455 1.00 77.50 204 LEU A C 1
ATOM 1646 O O . LEU A 1 204 ? 63.063 23.238 -43.858 1.00 77.50 204 LEU A O 1
ATOM 1650 N N . ARG A 1 205 ? 60.937 23.963 -43.803 1.00 74.00 205 ARG A N 1
ATOM 1651 C CA . ARG A 1 205 ? 60.828 23.979 -42.332 1.00 74.00 205 ARG A CA 1
ATOM 1652 C C . ARG A 1 205 ? 60.953 22.583 -41.734 1.00 74.00 205 ARG A C 1
ATOM 1654 O O . ARG A 1 205 ? 61.656 22.407 -40.742 1.00 74.00 205 ARG A O 1
ATOM 1661 N N . TYR A 1 206 ? 60.296 21.599 -42.337 1.00 74.75 206 TYR A N 1
ATOM 1662 C CA . TYR A 1 206 ? 60.363 20.211 -41.901 1.00 74.75 206 TYR A CA 1
ATOM 1663 C C . TYR A 1 206 ? 61.783 19.650 -42.030 1.00 74.75 206 TYR A C 1
ATOM 1665 O O . TYR A 1 206 ? 62.300 19.054 -41.083 1.00 74.75 206 TYR A O 1
ATOM 1673 N N . ASP A 1 207 ? 62.449 19.895 -43.158 1.00 75.00 207 ASP A N 1
ATOM 1674 C CA . ASP A 1 207 ? 63.820 19.441 -43.387 1.00 75.00 207 ASP A CA 1
ATOM 1675 C C . ASP A 1 207 ? 64.815 20.135 -42.446 1.00 75.00 207 ASP A C 1
ATOM 1677 O O . ASP A 1 207 ? 65.712 19.481 -41.907 1.00 75.00 207 ASP A O 1
ATOM 1681 N N . ALA 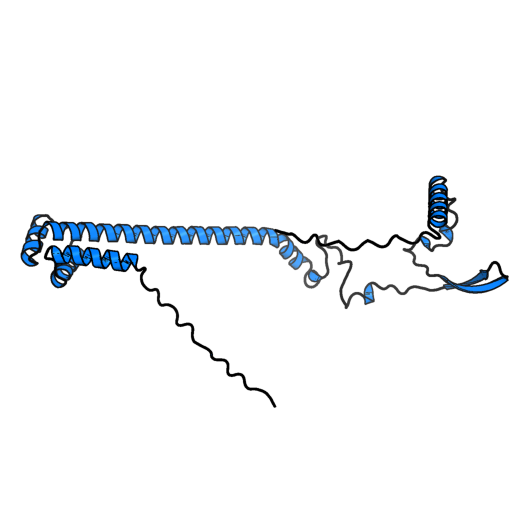A 1 208 ? 64.626 21.429 -42.169 1.00 73.81 208 ALA A N 1
ATOM 1682 C CA . ALA A 1 208 ? 65.413 22.166 -41.183 1.00 73.81 208 ALA A CA 1
ATOM 1683 C C . ALA A 1 208 ? 65.215 21.616 -39.758 1.00 73.81 208 ALA A C 1
ATOM 1685 O O . ALA A 1 208 ? 66.192 21.361 -39.052 1.00 73.81 208 ALA A O 1
ATOM 1686 N N . ALA A 1 209 ? 63.970 21.350 -39.352 1.00 72.56 209 ALA A N 1
ATOM 1687 C CA . ALA A 1 209 ? 63.656 20.759 -38.051 1.00 72.56 209 ALA A CA 1
ATOM 1688 C C . ALA A 1 209 ? 64.236 19.344 -37.913 1.00 72.56 209 ALA A C 1
ATOM 1690 O O . ALA A 1 209 ? 64.796 18.986 -36.878 1.00 72.56 209 ALA A O 1
ATOM 1691 N N . LYS A 1 210 ? 64.163 18.541 -38.978 1.00 71.25 210 LYS A N 1
ATOM 1692 C CA . LYS A 1 210 ? 64.721 17.188 -39.009 1.00 71.25 210 LYS A CA 1
ATOM 1693 C C . LYS A 1 210 ? 66.248 17.196 -38.93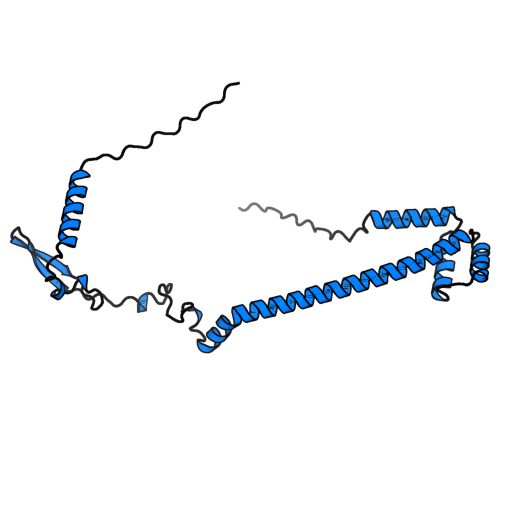5 1.00 71.25 210 LYS A C 1
ATOM 1695 O O . LYS A 1 210 ? 66.815 16.333 -38.270 1.00 71.25 210 LYS A O 1
ATOM 1700 N N . ARG A 1 211 ? 66.909 18.172 -39.568 1.00 69.88 211 ARG A N 1
ATOM 1701 C CA . ARG A 1 211 ? 68.358 18.396 -39.429 1.00 69.88 211 ARG A CA 1
ATOM 1702 C C . ARG A 1 211 ? 68.723 18.831 -38.009 1.00 69.88 211 ARG A C 1
ATOM 1704 O O . ARG A 1 211 ? 69.644 18.262 -37.441 1.00 69.88 211 ARG A O 1
ATOM 1711 N N . SER A 1 212 ? 67.960 19.748 -37.412 1.00 64.31 212 SER A N 1
ATOM 1712 C CA . SER A 1 212 ? 68.160 20.215 -36.031 1.00 64.31 212 SER A CA 1
ATOM 1713 C C . SER A 1 212 ? 68.001 19.101 -34.985 1.00 64.31 212 SER A C 1
ATOM 1715 O O . SER A 1 212 ? 68.731 19.073 -33.999 1.00 64.31 212 SER A O 1
ATOM 1717 N N . ASN A 1 213 ? 67.085 18.154 -35.203 1.00 60.16 213 ASN A N 1
ATOM 1718 C CA . ASN A 1 213 ? 66.846 17.045 -34.274 1.00 60.16 213 ASN A CA 1
ATOM 1719 C C . ASN A 1 213 ? 67.776 15.836 -34.485 1.00 60.16 213 ASN A C 1
ATOM 1721 O O . ASN A 1 213 ? 67.727 14.877 -33.709 1.00 60.16 213 ASN A O 1
ATOM 1725 N N . LYS A 1 214 ? 68.611 15.841 -35.531 1.00 54.44 214 LYS A N 1
ATOM 1726 C CA . LYS A 1 214 ? 69.526 14.738 -35.837 1.00 54.44 214 LYS A CA 1
ATOM 1727 C C . LYS A 1 214 ? 70.728 14.798 -34.889 1.00 54.44 214 LYS A C 1
ATOM 1729 O O . LYS A 1 214 ? 71.704 15.479 -35.167 1.00 54.44 214 LYS A O 1
ATOM 1734 N N . GLY A 1 215 ? 70.629 14.091 -33.761 1.00 60.81 215 GLY A N 1
ATOM 1735 C CA . GLY A 1 215 ? 71.703 13.958 -32.763 1.00 60.81 215 GLY A CA 1
ATOM 1736 C C . GLY A 1 215 ? 71.313 14.296 -31.320 1.00 60.81 215 GLY A C 1
ATOM 1737 O O . GLY A 1 215 ? 72.137 14.148 -30.424 1.00 60.81 215 GLY A O 1
ATOM 1738 N N . ARG A 1 216 ? 70.068 14.719 -31.052 1.00 56.84 216 ARG A N 1
ATOM 1739 C CA . ARG A 1 216 ? 69.624 15.067 -29.692 1.00 56.84 216 ARG A CA 1
ATOM 1740 C C . ARG A 1 216 ? 69.102 13.827 -28.952 1.00 56.84 216 ARG A C 1
ATOM 1742 O O . ARG A 1 216 ? 68.003 13.352 -29.232 1.00 56.84 216 ARG A O 1
ATOM 1749 N N . ILE A 1 217 ? 69.883 13.300 -28.007 1.00 57.62 217 ILE A N 1
ATOM 1750 C CA . ILE A 1 217 ? 69.445 12.239 -27.081 1.00 57.62 217 ILE A CA 1
ATOM 1751 C C . ILE A 1 217 ? 68.341 12.824 -26.185 1.00 57.62 217 ILE A C 1
ATOM 1753 O O . ILE A 1 217 ? 68.514 13.891 -25.594 1.00 57.62 217 ILE A O 1
ATOM 1757 N N . LYS A 1 218 ? 67.175 12.167 -26.115 1.00 59.56 218 LYS A N 1
ATOM 1758 C CA . LYS A 1 218 ? 66.076 12.598 -25.236 1.00 59.56 218 LYS A CA 1
ATOM 1759 C C . LYS A 1 218 ? 66.500 12.403 -23.777 1.00 59.56 218 LYS A C 1
ATOM 1761 O O . LYS A 1 218 ? 66.923 11.310 -23.418 1.00 59.56 218 LYS A O 1
ATOM 1766 N N . ALA A 1 219 ? 66.375 13.443 -22.952 1.00 53.19 219 ALA A N 1
ATOM 1767 C CA . ALA A 1 219 ? 66.670 13.361 -21.524 1.00 53.19 219 ALA A CA 1
ATOM 1768 C C . ALA A 1 219 ? 65.777 12.307 -20.845 1.00 53.19 219 ALA A C 1
ATOM 1770 O O . ALA A 1 219 ? 64.565 12.270 -21.067 1.00 53.19 219 ALA A O 1
ATOM 1771 N N . GLN A 1 220 ? 66.392 11.443 -20.039 1.00 48.28 220 GLN A N 1
ATOM 1772 C CA . GLN A 1 220 ? 65.713 10.384 -19.299 1.00 48.28 220 GLN A CA 1
ATOM 1773 C C . GLN A 1 220 ? 65.006 10.982 -18.066 1.00 48.28 220 GLN A C 1
ATOM 1775 O O . GLN A 1 220 ? 65.584 11.860 -17.420 1.00 48.28 220 GLN A O 1
ATOM 1780 N N . PRO A 1 221 ? 63.772 10.569 -17.720 1.00 44.84 221 PRO A N 1
ATOM 1781 C CA . PRO A 1 221 ? 63.078 11.133 -16.569 1.00 44.84 221 PRO A CA 1
ATOM 1782 C C . PRO A 1 221 ? 63.733 10.649 -15.266 1.00 44.84 221 PRO A C 1
ATOM 1784 O O . PRO A 1 221 ? 63.940 9.451 -15.083 1.00 44.84 221 PRO A O 1
ATOM 1787 N N . GLN A 1 222 ? 64.053 11.582 -14.367 1.00 47.00 222 GLN A N 1
ATOM 1788 C CA . GLN A 1 222 ? 64.594 11.304 -13.030 1.00 47.00 222 GLN A CA 1
ATOM 1789 C C . GLN A 1 222 ? 63.550 10.559 -12.167 1.00 47.00 222 GLN A C 1
ATOM 1791 O O . GLN A 1 222 ? 62.377 10.944 -12.193 1.00 47.00 222 GLN A O 1
ATOM 1796 N N . PRO A 1 223 ? 63.922 9.523 -11.389 1.00 44.50 223 PRO A N 1
ATOM 1797 C CA . PRO A 1 223 ? 62.976 8.814 -10.532 1.00 44.50 223 PRO A CA 1
ATOM 1798 C C . PRO A 1 223 ? 62.595 9.634 -9.286 1.00 44.50 223 PRO A C 1
ATOM 1800 O O . PRO A 1 223 ? 63.431 10.271 -8.646 1.00 44.50 223 PRO A O 1
ATOM 1803 N N . ASN A 1 224 ? 61.305 9.592 -8.943 1.00 47.94 224 ASN A N 1
ATOM 1804 C CA . ASN A 1 224 ? 60.678 10.293 -7.818 1.00 47.94 224 ASN A CA 1
ATOM 1805 C C . ASN A 1 224 ? 61.309 9.898 -6.467 1.00 47.94 224 ASN A C 1
ATOM 1807 O O . ASN A 1 224 ? 61.262 8.733 -6.072 1.00 47.94 224 ASN A O 1
ATOM 1811 N N . ARG A 1 225 ? 61.849 10.871 -5.722 1.00 43.38 225 ARG A N 1
ATOM 1812 C CA . ARG A 1 225 ? 62.398 10.660 -4.372 1.00 43.38 225 ARG A CA 1
ATOM 1813 C C . ARG A 1 225 ? 61.261 10.696 -3.343 1.00 43.38 225 ARG A C 1
ATOM 1815 O O . ARG A 1 225 ? 60.670 11.745 -3.104 1.00 43.38 225 ARG A O 1
ATOM 1822 N N . VAL A 1 226 ? 60.953 9.545 -2.744 1.00 49.00 226 VAL A N 1
ATOM 1823 C CA . VAL A 1 226 ? 59.982 9.400 -1.645 1.00 49.00 226 VAL A CA 1
ATOM 1824 C C . VAL A 1 226 ? 60.500 10.154 -0.416 1.00 49.00 226 VAL A C 1
ATOM 1826 O O . VAL A 1 226 ? 61.574 9.847 0.099 1.00 49.00 226 VAL A O 1
ATOM 1829 N N . ARG A 1 227 ? 59.751 11.162 0.043 1.00 40.84 227 ARG A N 1
ATOM 1830 C CA . ARG A 1 227 ? 60.047 11.925 1.262 1.00 40.84 227 ARG A CA 1
ATOM 1831 C C . ARG A 1 227 ? 59.549 11.119 2.465 1.00 40.84 227 ARG A C 1
ATOM 1833 O O . ARG A 1 227 ? 58.345 10.999 2.659 1.00 40.84 227 ARG A O 1
ATOM 1840 N N . GLN A 1 228 ? 60.471 10.539 3.230 1.00 42.03 228 GLN A N 1
ATOM 1841 C CA . GLN A 1 228 ? 60.160 9.912 4.515 1.00 42.03 228 GLN A CA 1
ATOM 1842 C C . GLN A 1 228 ? 59.763 10.998 5.525 1.00 42.03 228 GLN A C 1
ATOM 1844 O O . GLN A 1 228 ? 60.437 12.023 5.642 1.00 42.03 228 GLN A O 1
ATOM 1849 N N . SER A 1 229 ? 58.638 10.787 6.203 1.00 41.59 229 SER A N 1
ATOM 1850 C CA . SER A 1 229 ? 58.174 11.566 7.348 1.00 41.59 229 SER A CA 1
ATOM 1851 C C . SER A 1 229 ? 58.925 11.121 8.601 1.00 41.59 229 SER A C 1
ATOM 1853 O O . SER A 1 229 ? 58.828 9.949 8.958 1.00 41.59 229 SER A O 1
ATOM 1855 N N . ASN A 1 230 ? 59.611 12.044 9.275 1.00 41.44 230 ASN A N 1
ATOM 1856 C CA . ASN A 1 230 ? 60.054 11.843 10.651 1.00 41.44 230 ASN A CA 1
ATOM 1857 C C . ASN A 1 230 ? 59.233 12.742 11.578 1.00 41.44 230 ASN A C 1
ATOM 1859 O O . ASN A 1 230 ? 59.109 13.934 11.303 1.00 41.44 230 ASN A O 1
ATOM 1863 N N . THR A 1 231 ? 58.687 12.063 12.589 1.00 43.47 231 THR A N 1
ATOM 1864 C CA . THR A 1 231 ? 58.329 12.443 13.966 1.00 43.47 231 THR A CA 1
ATOM 1865 C C . THR A 1 231 ? 57.873 13.867 14.246 1.00 43.47 231 THR A C 1
ATOM 1867 O O . THR A 1 231 ? 58.702 14.796 14.150 1.00 43.47 231 THR A O 1
#

Radius of gyration: 46.17 Å; chains: 1; bounding box: 101×67×100 Å